Protein AF-A0A7L5BQZ9-F1 (afdb_monomer_lite)

InterPro domains:
  IPR046723 Protein of unknown function DUF6615 [PF20320] (71-242)

Sequence (251 aa):
MDWEFVNEKATDGRRYLRLHIQAKRAITNNSKRNPYWYYRELDHALLPPVASGKGGAAGTSTSTAPTKLYGQQHTTLINEAAKTPGCVPIYMLYNPGAAEEARNGKLPAVEGVNWIFADKIPKKVTIGRWPVAEKKLTKLRPHFHPLQELLCFGHGKVFRFPTNGATGFTLLYEQSGCPTPAELSDRLNRLRAPVDDSAEALNTIAAAEDIPVLTLEAIRSARGGRKGLADIPRPRIIFNSSGLEFEHLRS

Foldseek 3Di:
DKEKEAEPPDPVLQGIAMELEDEFEWDWDVDPPDIFIFTPPPPFFDQPPDPPDPDDDDDDDPPPPGQGFHLVVLVVQVVVQVVDANYFYKYKYAYDPVRQDDPDPVFDGCDRIWMAGSPLQDSPIGGRDDDPCSGTCVNCRNRTDHVCCVPLLPQWDKDWDDDDVDTDIDIDRNDDADDHSVSSQVSVQVSVDDPDPPDPPDPRNGRHSDDDPLLVVQVVCVVVVDDDRPPDVDDYHYGYRNPPPPPPPDD

Structure (mmCIF, N/CA/C/O backbone):
data_AF-A0A7L5BQZ9-F1
#
_entry.id   AF-A0A7L5BQZ9-F1
#
loop_
_atom_site.group_PDB
_atom_site.id
_atom_site.type_symbol
_atom_site.label_atom_id
_atom_site.label_alt_id
_atom_site.label_comp_id
_atom_site.label_asy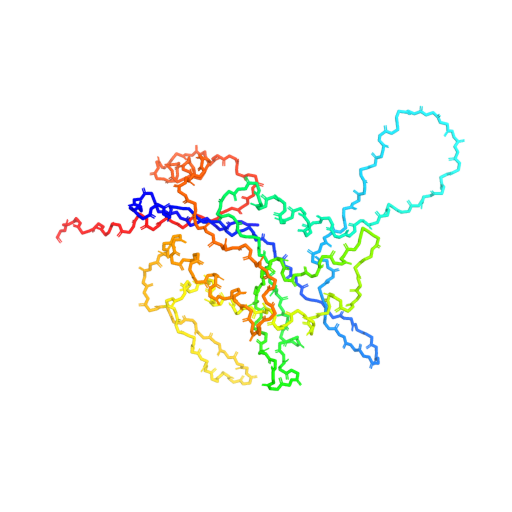m_id
_atom_site.label_entity_id
_atom_site.label_seq_id
_atom_site.pdbx_PDB_ins_code
_atom_site.Cartn_x
_atom_site.Cartn_y
_atom_site.Cartn_z
_atom_site.occupancy
_atom_site.B_iso_or_equiv
_atom_site.auth_seq_id
_atom_site.auth_comp_id
_atom_site.auth_asym_id
_atom_site.auth_atom_id
_atom_site.pdbx_PDB_model_num
ATOM 1 N N . MET A 1 1 ? -6.592 6.520 -3.930 1.00 81.62 1 MET A N 1
ATOM 2 C CA . MET A 1 1 ? -7.640 5.766 -3.215 1.00 81.62 1 MET A CA 1
ATOM 3 C C . MET A 1 1 ? -7.057 5.320 -1.895 1.00 81.62 1 MET A C 1
ATOM 5 O O . MET A 1 1 ? -5.844 5.162 -1.847 1.00 81.62 1 MET A O 1
ATOM 9 N N . ASP A 1 2 ? -7.874 5.136 -0.868 1.00 87.56 2 ASP A N 1
ATOM 10 C CA . ASP A 1 2 ? -7.417 4.623 0.423 1.00 87.56 2 ASP A CA 1
ATOM 11 C C . ASP A 1 2 ? -8.266 3.436 0.864 1.00 87.56 2 ASP A C 1
ATOM 13 O O . ASP A 1 2 ? -9.471 3.421 0.621 1.00 87.56 2 ASP A O 1
ATOM 17 N N . TRP A 1 3 ? -7.646 2.445 1.495 1.00 91.50 3 TRP A N 1
ATOM 18 C CA . TRP A 1 3 ? -8.358 1.347 2.151 1.00 91.50 3 TRP A CA 1
ATOM 19 C C . TRP A 1 3 ? -8.147 1.469 3.653 1.00 91.50 3 TRP A C 1
ATOM 21 O O . TRP A 1 3 ? -7.007 1.523 4.105 1.00 91.50 3 TRP A O 1
ATOM 31 N N . GLU A 1 4 ? -9.227 1.550 4.413 1.00 92.12 4 GLU A N 1
ATOM 32 C CA . GLU A 1 4 ? -9.215 1.721 5.863 1.00 92.12 4 GLU A CA 1
ATOM 33 C C . GLU A 1 4 ? -9.772 0.454 6.509 1.00 92.12 4 GLU A C 1
ATOM 35 O O . GLU A 1 4 ? -10.860 0.004 6.166 1.00 92.12 4 GLU A O 1
ATOM 40 N N . PHE A 1 5 ? -9.020 -0.123 7.434 1.00 92.94 5 PHE A N 1
ATOM 41 C CA . PHE A 1 5 ? -9.378 -1.308 8.200 1.00 92.94 5 PHE A CA 1
ATOM 42 C C . PHE A 1 5 ? -9.671 -0.864 9.618 1.00 92.94 5 PHE A C 1
ATOM 44 O O . PHE A 1 5 ? -8.850 -0.188 10.243 1.00 92.94 5 PHE A O 1
ATOM 51 N N . VAL A 1 6 ? -10.854 -1.216 10.108 1.00 92.94 6 VAL A N 1
ATOM 52 C CA . VAL A 1 6 ? -11.388 -0.705 11.366 1.00 92.94 6 VAL A CA 1
ATOM 53 C C . VAL A 1 6 ? -11.939 -1.850 12.198 1.00 92.94 6 VAL A C 1
ATOM 55 O O . VAL A 1 6 ? -12.712 -2.672 11.708 1.00 92.94 6 VAL A O 1
ATOM 58 N N . ASN A 1 7 ? -11.586 -1.859 13.480 1.00 92.62 7 ASN A N 1
ATOM 59 C CA . ASN A 1 7 ? -12.233 -2.689 14.483 1.00 92.62 7 ASN A CA 1
ATOM 60 C C . ASN A 1 7 ? -12.584 -1.846 15.716 1.00 92.62 7 ASN A C 1
ATOM 62 O O . ASN A 1 7 ? -11.783 -1.691 16.637 1.00 92.62 7 ASN A O 1
ATOM 66 N N . GLU A 1 8 ? -13.810 -1.319 15.748 1.00 89.75 8 GLU A N 1
ATOM 67 C CA . GLU A 1 8 ? -14.307 -0.504 16.864 1.00 89.75 8 GLU A CA 1
ATOM 68 C C . GLU A 1 8 ? -14.346 -1.276 18.189 1.00 89.75 8 GLU A C 1
ATOM 70 O O . GLU A 1 8 ? -14.314 -0.660 19.246 1.00 89.75 8 GLU A O 1
ATOM 75 N N . LYS A 1 9 ? -14.387 -2.611 18.167 1.00 88.75 9 LYS A N 1
ATOM 76 C CA . LYS A 1 9 ? -14.469 -3.457 19.368 1.00 88.75 9 LYS A CA 1
ATOM 77 C C . LYS A 1 9 ? -13.140 -4.147 19.715 1.00 88.75 9 LYS A C 1
ATOM 79 O O . LYS A 1 9 ? -13.124 -4.991 20.603 1.00 88.75 9 LYS A O 1
ATOM 84 N N . ALA A 1 10 ? -12.033 -3.816 19.040 1.00 89.19 10 ALA A N 1
ATOM 85 C CA . ALA A 1 10 ? -10.736 -4.432 19.328 1.00 89.19 10 ALA A CA 1
ATOM 86 C C . ALA A 1 10 ? -10.273 -4.135 20.766 1.00 89.19 10 ALA A C 1
ATOM 88 O O . ALA A 1 10 ? -10.189 -2.977 21.177 1.00 89.19 10 ALA A O 1
ATOM 89 N N . THR A 1 11 ? -9.968 -5.199 21.512 1.00 86.94 11 THR A N 1
ATOM 90 C CA . THR A 1 11 ? -9.491 -5.158 22.906 1.00 86.94 11 THR A CA 1
ATOM 91 C C . THR A 1 11 ? -7.970 -5.123 23.016 1.00 86.94 11 THR A C 1
ATOM 93 O O . THR A 1 11 ? -7.442 -4.842 24.083 1.00 86.94 11 THR A O 1
ATOM 96 N N . ASP A 1 12 ? -7.260 -5.413 21.927 1.00 88.25 12 ASP A N 1
ATOM 97 C CA . ASP A 1 12 ? -5.796 -5.431 21.850 1.00 88.25 12 ASP A CA 1
ATOM 98 C C . ASP A 1 12 ? -5.192 -4.059 21.501 1.00 88.25 12 ASP A C 1
ATOM 100 O O . ASP A 1 12 ? -3.999 -3.960 21.226 1.00 88.25 12 ASP A O 1
ATOM 104 N N . GLY A 1 13 ? -6.020 -3.009 21.454 1.00 89.94 13 GLY A N 1
ATOM 105 C CA . GLY A 1 13 ? -5.614 -1.658 21.072 1.00 89.94 13 GLY A CA 1
ATOM 106 C C . GLY A 1 13 ? -5.343 -1.479 19.575 1.00 89.94 13 GLY A C 1
ATOM 107 O O . GLY A 1 13 ? -5.099 -0.371 19.134 1.00 89.94 13 GLY A O 1
ATOM 108 N N . ARG A 1 14 ? -5.428 -2.502 18.722 1.00 94.38 14 ARG A N 1
ATOM 109 C CA . ARG A 1 14 ? -5.097 -2.372 17.289 1.00 94.38 14 ARG A CA 1
ATOM 110 C C . ARG A 1 14 ? -6.363 -2.145 16.466 1.00 94.38 14 ARG A C 1
ATOM 112 O O . ARG A 1 14 ? -6.846 -3.030 15.758 1.00 94.38 14 ARG A O 1
ATOM 119 N N . ARG A 1 15 ? -6.931 -0.942 16.585 1.00 94.50 15 ARG A N 1
ATOM 120 C CA . ARG A 1 15 ? -8.285 -0.606 16.097 1.00 94.50 15 ARG A CA 1
ATOM 121 C C . ARG A 1 15 ? -8.324 -0.026 14.689 1.00 94.50 15 ARG A C 1
ATOM 123 O O . ARG A 1 15 ? -9.392 -0.047 14.073 1.00 94.50 15 ARG A O 1
ATOM 130 N N . TYR A 1 16 ? -7.202 0.471 14.169 1.00 95.88 16 TYR A N 1
ATOM 131 C CA . TYR A 1 16 ? -7.164 1.148 12.875 1.00 95.88 16 TYR A CA 1
ATOM 132 C C . TYR A 1 16 ? -5.886 0.877 12.077 1.00 95.88 16 TYR A C 1
ATOM 134 O O . TYR A 1 16 ? -4.778 0.935 12.601 1.00 95.88 16 TYR A O 1
ATOM 142 N N . LEU A 1 17 ? -6.031 0.634 10.776 1.00 95.81 17 LEU A N 1
ATOM 143 C CA . LEU A 1 17 ? -4.918 0.615 9.828 1.00 95.81 17 LEU A CA 1
ATOM 144 C C . LEU A 1 17 ? -5.396 1.156 8.479 1.00 95.81 17 LEU A C 1
ATOM 146 O O . LEU A 1 17 ? -6.487 0.820 8.025 1.00 95.81 17 LEU A O 1
ATOM 150 N N . ARG A 1 18 ? -4.582 1.961 7.799 1.00 94.62 18 ARG A N 1
ATOM 151 C CA . ARG A 1 18 ? -4.903 2.515 6.478 1.00 94.62 18 ARG A CA 1
ATOM 152 C C . ARG A 1 18 ? -3.827 2.188 5.465 1.00 94.62 18 ARG A C 1
ATOM 154 O O . ARG A 1 18 ? -2.646 2.374 5.722 1.00 94.62 18 ARG A O 1
ATOM 161 N N . LEU A 1 19 ? -4.241 1.778 4.275 1.00 93.81 19 LEU A N 1
ATOM 162 C CA . LEU A 1 19 ? -3.386 1.701 3.099 1.00 93.81 19 LEU A CA 1
ATOM 163 C C . LEU A 1 19 ? -3.603 2.964 2.269 1.00 93.81 19 LEU A C 1
ATOM 165 O O . LEU A 1 19 ? -4.696 3.191 1.743 1.00 93.81 19 LEU A O 1
ATOM 169 N N . HIS A 1 20 ? -2.564 3.787 2.146 1.00 92.06 20 HIS A N 1
ATOM 170 C CA . HIS A 1 20 ? -2.569 4.961 1.282 1.00 92.06 20 HIS A CA 1
ATOM 171 C C . HIS A 1 20 ? -2.080 4.562 -0.109 1.00 92.06 20 HIS A C 1
ATOM 173 O O . HIS A 1 20 ? -0.885 4.356 -0.330 1.00 92.06 20 HIS A O 1
ATOM 179 N N . ILE A 1 21 ? -3.022 4.402 -1.040 1.00 88.81 21 ILE A N 1
ATOM 180 C CA . ILE A 1 21 ? -2.772 3.714 -2.308 1.00 88.81 21 ILE A CA 1
ATOM 181 C C . ILE A 1 21 ? -2.617 4.713 -3.449 1.00 88.81 21 ILE A C 1
ATOM 183 O O . ILE A 1 21 ? -3.475 5.584 -3.683 1.00 88.81 21 ILE A O 1
ATOM 187 N N . GLN A 1 22 ? -1.561 4.509 -4.236 1.00 88.06 22 GLN A N 1
ATOM 188 C CA . GLN A 1 22 ? -1.384 5.127 -5.543 1.00 88.06 22 GLN A CA 1
ATOM 189 C C . GLN A 1 22 ? -1.224 4.059 -6.632 1.00 88.06 22 GLN A C 1
ATOM 191 O O . GLN A 1 22 ? -0.330 3.222 -6.575 1.00 88.06 22 GLN A O 1
ATOM 196 N N . ALA A 1 23 ? -2.095 4.092 -7.641 1.00 85.88 23 ALA A N 1
ATOM 197 C CA . ALA A 1 23 ? -2.075 3.132 -8.740 1.00 85.88 23 ALA A CA 1
ATOM 198 C C . ALA A 1 23 ? -1.277 3.665 -9.939 1.00 85.88 23 ALA A C 1
ATOM 200 O O . ALA A 1 23 ? -1.391 4.846 -10.277 1.00 85.88 23 ALA A O 1
ATOM 201 N N . LYS A 1 24 ? -0.487 2.808 -10.596 1.00 86.81 24 LYS A N 1
ATOM 202 C CA . LYS A 1 24 ? 0.321 3.137 -11.782 1.00 86.81 24 LYS A CA 1
ATOM 203 C C . LYS A 1 24 ? 0.333 1.984 -12.780 1.00 86.81 24 LYS A C 1
ATOM 205 O O . LYS A 1 24 ? 0.171 0.829 -12.412 1.00 86.81 24 LYS A O 1
ATOM 210 N N . ARG A 1 25 ? 0.569 2.303 -14.054 1.00 84.19 25 ARG A N 1
ATOM 211 C CA . ARG A 1 25 ? 0.645 1.334 -15.155 1.00 84.19 25 ARG A CA 1
ATOM 212 C C . ARG A 1 25 ? 2.042 1.304 -15.766 1.00 84.19 25 ARG A C 1
ATOM 214 O O . ARG A 1 25 ? 2.616 2.359 -16.050 1.00 84.19 25 ARG A O 1
ATOM 221 N N . ALA A 1 26 ? 2.570 0.103 -15.983 1.00 84.38 26 ALA A N 1
ATOM 222 C CA . ALA A 1 26 ? 3.800 -0.103 -16.729 1.00 84.38 26 ALA A CA 1
ATOM 223 C C . ALA A 1 26 ? 3.589 0.221 -18.213 1.00 84.38 26 ALA A C 1
ATOM 225 O O . ALA A 1 26 ? 2.537 -0.053 -18.796 1.00 84.38 26 ALA A O 1
ATOM 226 N N . ILE A 1 27 ? 4.617 0.794 -18.829 1.00 84.44 27 ILE A N 1
ATOM 227 C CA . ILE A 1 27 ? 4.663 1.109 -20.252 1.00 84.44 27 ILE A CA 1
ATOM 228 C C . ILE A 1 27 ? 5.967 0.604 -20.860 1.00 84.44 27 ILE A C 1
ATOM 230 O O . ILE A 1 27 ? 6.987 0.486 -20.179 1.00 84.44 27 ILE A O 1
ATOM 234 N N . THR A 1 28 ? 5.935 0.306 -22.153 1.00 84.44 28 THR A N 1
ATOM 235 C CA . THR A 1 28 ? 7.108 -0.153 -22.894 1.00 84.44 28 THR A CA 1
ATOM 236 C C . THR A 1 28 ? 7.827 1.026 -23.544 1.00 84.44 28 THR A C 1
ATOM 238 O O . THR A 1 28 ? 7.211 1.948 -24.084 1.00 84.44 28 THR A O 1
ATOM 241 N N . ASN A 1 29 ? 9.155 1.008 -23.488 1.00 83.94 29 ASN A N 1
ATOM 242 C CA . ASN A 1 29 ? 9.986 1.772 -24.399 1.00 83.94 29 ASN A CA 1
ATOM 243 C C . ASN A 1 29 ? 10.212 0.922 -25.654 1.00 83.94 29 ASN A C 1
ATOM 245 O O . ASN A 1 29 ? 10.916 -0.081 -25.595 1.00 83.94 29 ASN A O 1
ATOM 249 N N . ASN A 1 30 ? 9.653 1.343 -26.787 1.00 79.00 30 ASN A N 1
ATOM 250 C CA . ASN A 1 30 ? 9.719 0.601 -28.051 1.00 79.00 30 ASN A CA 1
ATOM 251 C C . ASN A 1 30 ? 11.020 0.854 -28.838 1.00 79.00 30 ASN A C 1
ATOM 253 O O . ASN A 1 30 ? 11.001 0.997 -30.060 1.00 79.00 30 ASN A O 1
ATOM 257 N N . SER A 1 31 ? 12.165 0.953 -28.156 1.00 78.62 31 SER A N 1
ATOM 258 C CA . SER A 1 31 ? 13.459 1.063 -28.834 1.00 78.62 31 SER A CA 1
ATOM 259 C C . SER A 1 31 ? 13.762 -0.210 -29.628 1.00 78.62 31 SER A C 1
ATOM 261 O O . SER A 1 31 ? 13.729 -1.309 -29.077 1.00 78.62 31 SER A O 1
ATOM 263 N N . LYS A 1 32 ? 14.134 -0.051 -30.906 1.00 67.75 32 LYS A N 1
ATOM 264 C CA . LYS A 1 32 ? 14.386 -1.158 -31.848 1.00 67.75 32 LYS A CA 1
ATOM 265 C C . LYS A 1 32 ? 15.467 -2.147 -31.390 1.00 67.75 32 LYS A C 1
ATOM 267 O O . LYS A 1 32 ? 15.426 -3.299 -31.794 1.00 67.75 32 LYS A O 1
ATOM 272 N N . ARG A 1 33 ? 16.450 -1.710 -30.590 1.00 72.25 33 ARG A N 1
ATOM 273 C CA . ARG A 1 33 ? 17.587 -2.555 -30.165 1.00 72.25 33 ARG A CA 1
ATOM 274 C C . ARG A 1 33 ? 17.436 -3.168 -28.775 1.00 72.25 33 ARG A C 1
ATOM 276 O O . ARG A 1 33 ? 18.086 -4.167 -28.500 1.00 72.25 33 ARG A O 1
ATOM 283 N N . ASN A 1 34 ? 16.664 -2.551 -27.881 1.00 74.31 34 ASN A N 1
ATOM 284 C CA . ASN A 1 34 ? 16.548 -3.021 -26.499 1.00 74.31 34 ASN A CA 1
ATOM 285 C C . ASN A 1 34 ? 15.272 -2.465 -25.850 1.00 74.31 34 ASN A C 1
ATOM 287 O O . ASN A 1 34 ? 15.343 -1.461 -25.127 1.00 74.31 34 ASN A O 1
ATOM 291 N N . PRO A 1 35 ? 14.099 -3.047 -26.154 1.00 81.50 35 PRO A N 1
ATOM 292 C CA . PRO A 1 35 ? 12.859 -2.621 -25.534 1.00 81.50 35 PRO A CA 1
ATOM 293 C C . PRO A 1 35 ? 12.881 -2.936 -24.037 1.00 81.50 35 PRO A C 1
ATOM 295 O O . PRO A 1 35 ? 13.453 -3.933 -23.594 1.00 81.50 35 PRO A O 1
ATOM 298 N N . TYR A 1 36 ? 12.268 -2.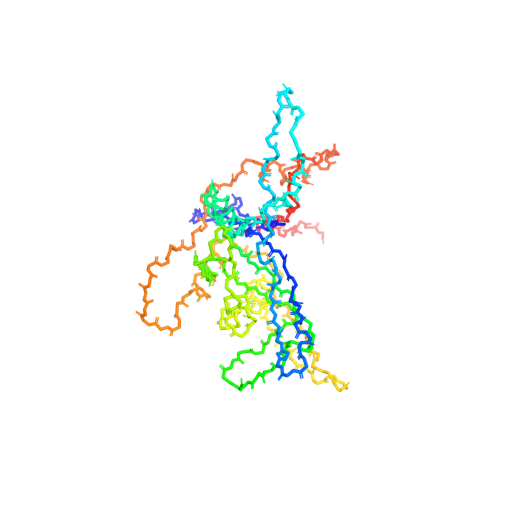073 -23.232 1.00 82.75 36 TYR A N 1
ATOM 299 C CA . TYR A 1 36 ? 12.176 -2.295 -21.791 1.00 82.75 36 TYR A CA 1
ATOM 300 C C . TYR A 1 36 ? 10.881 -1.744 -21.209 1.00 82.75 36 TYR A C 1
ATOM 302 O O . TYR A 1 36 ? 10.402 -0.681 -21.604 1.00 82.75 36 TYR A O 1
ATOM 310 N N . TRP A 1 37 ? 10.358 -2.446 -20.207 1.00 85.25 37 TRP A N 1
ATOM 311 C CA . TRP A 1 37 ? 9.208 -2.010 -19.426 1.00 85.25 37 TRP A CA 1
ATOM 312 C C . TRP A 1 37 ? 9.634 -1.096 -18.281 1.00 85.25 37 TRP A C 1
ATOM 314 O O . TRP A 1 37 ? 10.615 -1.354 -17.572 1.00 85.25 37 TRP A O 1
ATOM 324 N N . TYR A 1 38 ? 8.895 -0.011 -18.097 1.00 84.25 38 TYR A N 1
ATOM 325 C CA . TYR A 1 38 ? 9.137 0.967 -17.049 1.00 84.25 38 TYR A CA 1
ATOM 326 C C . TYR A 1 38 ? 7.841 1.639 -16.612 1.00 84.25 38 TYR A C 1
ATOM 328 O O . TYR A 1 38 ? 6.856 1.671 -17.347 1.00 84.25 38 TYR A O 1
ATOM 336 N N . TYR A 1 39 ? 7.851 2.234 -15.428 1.00 82.94 39 TYR A N 1
ATOM 337 C CA . TYR A 1 39 ? 6.760 3.095 -14.989 1.00 82.94 39 TYR A CA 1
ATOM 338 C C . TYR A 1 39 ? 7.097 4.536 -15.361 1.00 82.94 39 TYR A C 1
ATOM 340 O O . TYR A 1 39 ? 8.132 5.062 -14.947 1.00 82.94 39 TYR A O 1
ATOM 348 N N . ARG A 1 40 ? 6.261 5.165 -16.201 1.00 69.12 40 ARG A N 1
ATOM 349 C CA . ARG A 1 40 ? 6.540 6.515 -16.729 1.00 69.12 40 ARG A CA 1
ATOM 350 C C . ARG A 1 40 ? 6.706 7.534 -15.613 1.00 69.12 40 ARG A C 1
ATOM 352 O O . ARG A 1 40 ? 7.648 8.319 -15.632 1.00 69.12 40 ARG A O 1
ATOM 359 N N . GLU A 1 41 ? 5.765 7.472 -14.687 1.00 66.56 41 GLU A N 1
ATOM 360 C CA . GLU A 1 41 ? 5.487 8.472 -13.671 1.00 66.56 41 GLU A CA 1
ATOM 361 C C . GLU A 1 41 ? 5.004 7.727 -12.431 1.00 66.56 41 GLU A C 1
ATOM 363 O O . GLU A 1 41 ? 3.838 7.824 -12.073 1.00 66.56 41 GLU A O 1
ATOM 368 N N . LEU A 1 42 ? 5.865 6.955 -11.759 1.00 66.38 42 LEU A N 1
ATOM 369 C CA . LEU A 1 42 ? 5.582 6.598 -10.356 1.00 66.38 42 LEU A CA 1
ATOM 370 C C . LEU A 1 42 ? 5.361 7.879 -9.517 1.00 66.38 42 LEU A C 1
ATOM 372 O O . LEU A 1 42 ? 4.595 7.871 -8.565 1.00 66.38 42 LEU A O 1
ATOM 376 N N . ASP A 1 43 ? 5.915 8.994 -9.994 1.00 60.28 43 ASP A N 1
ATOM 377 C CA . ASP A 1 43 ? 5.753 10.364 -9.536 1.00 60.28 43 ASP A CA 1
ATOM 378 C C . ASP A 1 43 ? 5.324 11.206 -10.752 1.00 60.28 43 ASP A C 1
ATOM 380 O O . ASP A 1 43 ? 6.025 11.201 -11.771 1.00 60.28 43 ASP A O 1
ATOM 384 N N . HIS A 1 44 ? 4.138 11.825 -10.727 1.00 55.06 44 HIS A N 1
ATOM 385 C CA . HIS A 1 44 ? 3.786 12.811 -11.751 1.00 55.06 44 HIS A CA 1
ATOM 386 C C . HIS A 1 44 ? 4.569 14.080 -11.463 1.00 55.06 44 HIS A C 1
ATOM 388 O O . HIS A 1 44 ? 4.531 14.587 -10.345 1.00 55.06 44 HIS A O 1
ATOM 394 N N . ALA A 1 45 ? 5.219 14.620 -12.488 1.00 51.03 45 ALA A N 1
ATOM 395 C CA . ALA A 1 45 ? 5.875 15.901 -12.349 1.00 51.03 45 ALA A CA 1
ATOM 396 C C . ALA A 1 45 ? 4.862 16.961 -11.909 1.00 51.03 45 ALA A C 1
ATOM 398 O O . ALA A 1 45 ? 3.909 17.242 -12.640 1.00 51.03 45 ALA A O 1
ATOM 399 N N . LEU A 1 46 ? 5.080 17.554 -10.737 1.00 54.41 46 LEU A N 1
ATOM 400 C CA . LEU A 1 46 ? 4.382 18.779 -10.393 1.00 54.41 46 LEU A CA 1
ATOM 401 C C . LEU A 1 46 ? 4.975 19.888 -11.257 1.00 54.41 46 LEU A C 1
ATOM 403 O O . LEU A 1 46 ? 6.198 20.024 -11.384 1.00 54.41 46 LEU A O 1
ATOM 407 N N . LEU A 1 47 ? 4.093 20.647 -11.900 1.00 56.75 47 LEU A N 1
ATOM 408 C CA . LEU A 1 47 ? 4.492 21.933 -12.441 1.00 56.75 47 LEU A CA 1
ATOM 409 C C . LEU A 1 47 ? 4.719 22.846 -11.230 1.00 56.75 47 LEU A C 1
ATOM 411 O O . LEU A 1 47 ? 3.850 22.883 -10.353 1.00 56.75 47 LEU A O 1
ATOM 415 N N . PRO A 1 48 ? 5.860 23.549 -11.132 1.00 57.09 48 PRO A N 1
ATOM 416 C CA . PRO A 1 48 ? 6.022 24.560 -10.101 1.00 57.09 48 PRO A CA 1
ATOM 417 C C . PRO A 1 48 ? 4.853 25.552 -10.199 1.00 57.09 48 PRO A C 1
ATOM 419 O O . PRO A 1 48 ? 4.406 25.838 -11.317 1.00 57.09 48 PRO A O 1
ATOM 422 N N . PRO A 1 49 ? 4.330 26.054 -9.066 1.00 52.78 49 PRO A N 1
ATOM 423 C CA . PRO A 1 49 ? 3.280 27.061 -9.092 1.00 52.78 49 PRO A CA 1
ATOM 424 C C . PRO A 1 49 ? 3.725 28.210 -9.997 1.00 52.78 49 PRO A C 1
ATOM 426 O O . PRO A 1 49 ? 4.822 28.748 -9.837 1.00 52.78 49 PRO A O 1
ATOM 429 N N . VAL A 1 50 ? 2.893 28.546 -10.987 1.00 53.19 50 VAL A N 1
ATOM 430 C CA . VAL A 1 50 ? 3.139 29.697 -11.856 1.00 53.19 50 VAL A CA 1
ATOM 431 C C . VAL A 1 50 ? 3.150 30.907 -10.935 1.00 53.19 50 VAL A C 1
ATOM 433 O O . VAL A 1 50 ? 2.139 31.187 -10.290 1.00 53.19 50 VAL A O 1
ATOM 436 N N . ALA A 1 51 ? 4.295 31.580 -10.811 1.00 51.75 51 ALA A N 1
ATOM 437 C CA . ALA A 1 51 ? 4.377 32.805 -10.033 1.00 51.75 51 ALA A CA 1
ATOM 438 C C . ALA A 1 51 ? 3.292 33.753 -10.557 1.00 51.75 51 ALA A C 1
ATOM 440 O O . ALA A 1 51 ? 3.324 34.148 -11.724 1.00 51.75 51 ALA A O 1
ATOM 441 N N . SER A 1 52 ? 2.299 34.071 -9.725 1.00 42.91 52 SER A N 1
ATOM 442 C CA . SER A 1 52 ? 1.275 35.054 -10.055 1.00 42.91 52 SER A CA 1
ATOM 443 C C . SER A 1 52 ? 1.948 36.423 -10.072 1.00 42.91 52 SER A C 1
ATOM 445 O O . SER A 1 52 ? 1.986 37.131 -9.064 1.00 42.91 52 SER A O 1
ATOM 447 N N . GLY A 1 53 ? 2.565 36.761 -11.201 1.00 44.44 53 GLY A N 1
ATOM 448 C CA . GLY A 1 53 ? 3.152 38.068 -11.422 1.00 44.44 53 GLY A CA 1
ATOM 449 C C . GLY A 1 53 ? 2.044 39.111 -11.388 1.00 44.44 53 GLY A C 1
ATOM 450 O O . GLY A 1 53 ? 1.259 39.216 -12.328 1.00 44.44 53 GLY A O 1
ATOM 451 N N . LYS A 1 54 ? 1.986 39.899 -10.308 1.00 43.66 54 LYS A N 1
ATOM 452 C CA . LYS A 1 54 ? 1.449 41.260 -10.401 1.00 43.66 54 LYS A CA 1
ATOM 453 C C . LYS A 1 54 ? 2.277 41.980 -11.468 1.00 43.66 54 LYS A C 1
ATOM 455 O O . LYS A 1 54 ? 3.501 41.890 -11.459 1.00 43.66 54 LYS A O 1
ATOM 460 N N . GLY A 1 55 ? 1.575 42.559 -12.436 1.00 42.56 55 GLY A N 1
ATOM 461 C CA . GLY A 1 55 ? 2.113 42.889 -13.749 1.00 42.56 55 GLY A CA 1
ATOM 462 C C . GLY A 1 55 ? 3.239 43.920 -13.793 1.00 42.56 55 GLY A C 1
ATOM 463 O O . GLY A 1 55 ? 3.490 44.654 -12.843 1.00 42.56 55 GLY A O 1
ATOM 464 N N . GLY A 1 56 ? 3.835 43.994 -14.985 1.00 42.34 56 GLY A N 1
ATOM 465 C CA . GLY A 1 56 ? 4.590 45.151 -15.457 1.00 42.34 56 GLY A CA 1
ATOM 466 C C . GLY A 1 56 ? 6.041 44.859 -15.822 1.00 42.34 56 GLY A C 1
ATOM 467 O O . GLY A 1 56 ? 6.929 45.151 -15.036 1.00 42.34 56 GLY A O 1
ATOM 468 N N . ALA A 1 57 ? 6.271 44.329 -17.026 1.00 39.53 57 ALA A N 1
ATOM 469 C CA . ALA A 1 57 ? 7.264 44.837 -17.984 1.00 39.53 57 ALA A CA 1
ATOM 470 C C . ALA A 1 57 ? 7.303 43.921 -19.217 1.00 39.53 57 ALA A C 1
ATOM 472 O O . ALA A 1 57 ? 7.436 42.703 -19.103 1.00 39.53 57 ALA A O 1
ATOM 473 N N . ALA A 1 58 ? 7.180 44.522 -20.401 1.00 48.78 58 ALA A N 1
ATOM 474 C CA . ALA A 1 58 ? 7.331 43.852 -21.683 1.00 48.78 58 ALA A CA 1
ATOM 475 C C . ALA A 1 58 ? 8.797 43.428 -21.871 1.00 48.78 58 ALA A C 1
ATOM 477 O O . ALA A 1 58 ? 9.649 44.232 -22.235 1.00 48.78 58 ALA A O 1
ATOM 478 N N . GLY A 1 59 ? 9.081 42.159 -21.590 1.00 38.78 59 GLY A N 1
ATOM 479 C CA . GLY A 1 59 ? 10.344 41.498 -21.886 1.00 38.78 59 GLY A CA 1
ATOM 480 C C . GLY A 1 59 ? 10.059 40.200 -22.630 1.00 38.78 59 GLY A C 1
ATOM 481 O O . GLY A 1 59 ? 9.191 39.430 -22.228 1.00 38.78 59 GLY A O 1
ATOM 482 N N . THR A 1 60 ? 10.760 39.999 -23.741 1.00 38.50 60 THR A N 1
ATOM 483 C CA . THR A 1 60 ? 10.727 38.840 -24.643 1.00 38.50 60 THR A CA 1
ATOM 484 C C . THR A 1 60 ? 10.447 37.524 -23.912 1.00 38.50 60 THR A C 1
ATOM 486 O O . THR A 1 60 ? 11.270 37.044 -23.134 1.00 38.50 60 THR A O 1
ATOM 489 N N . SER A 1 61 ? 9.284 36.922 -24.174 1.00 37.22 61 SER A N 1
ATOM 490 C CA . SER A 1 61 ? 8.894 35.642 -23.590 1.00 37.22 61 SER A CA 1
ATOM 491 C C . SER A 1 61 ? 9.682 34.501 -24.238 1.00 37.22 61 SER A C 1
ATOM 493 O O . SER A 1 61 ? 9.200 33.833 -25.155 1.00 37.22 61 SER A O 1
ATOM 495 N N . THR A 1 62 ? 10.889 34.217 -23.751 1.00 42.91 62 THR A N 1
ATOM 496 C CA . THR A 1 62 ? 11.405 32.848 -23.834 1.00 42.91 62 THR A CA 1
ATOM 497 C C . THR A 1 62 ? 10.509 31.995 -22.948 1.00 42.91 62 THR A C 1
ATOM 499 O O . THR A 1 62 ? 10.668 31.957 -21.730 1.00 42.91 62 THR A O 1
ATOM 502 N N . SER A 1 63 ? 9.500 31.378 -23.567 1.00 41.66 63 SER A N 1
ATOM 503 C CA . SER A 1 63 ? 8.641 30.367 -22.956 1.00 41.66 63 SER A CA 1
ATOM 504 C C . SER A 1 63 ? 9.499 29.147 -22.621 1.00 41.66 63 SER A C 1
ATOM 506 O O . SER A 1 63 ? 9.575 28.174 -23.369 1.00 41.66 63 SER A O 1
ATOM 508 N N . THR A 1 64 ? 10.222 29.214 -21.507 1.00 49.38 64 THR A N 1
ATOM 509 C CA . THR A 1 64 ? 10.834 28.032 -20.919 1.00 49.38 64 THR A CA 1
ATOM 510 C C . THR A 1 64 ? 9.678 27.213 -20.368 1.00 49.38 64 THR A C 1
ATOM 512 O O . THR A 1 64 ? 9.026 27.624 -19.406 1.00 49.38 64 THR A O 1
ATOM 515 N N . ALA A 1 65 ? 9.362 26.092 -21.023 1.00 54.19 65 ALA A N 1
ATOM 516 C CA . ALA A 1 65 ? 8.339 25.174 -20.541 1.00 54.19 65 ALA A CA 1
ATOM 517 C C . ALA A 1 65 ? 8.591 24.876 -19.049 1.00 54.19 65 ALA A C 1
ATOM 519 O O . ALA A 1 65 ? 9.746 24.645 -18.676 1.00 54.19 65 ALA A O 1
ATOM 520 N N . PRO A 1 66 ? 7.554 24.903 -18.192 1.00 59.81 66 PRO A N 1
ATOM 521 C CA . PRO A 1 66 ? 7.731 24.763 -16.754 1.00 59.81 66 PRO A CA 1
ATOM 522 C C . PRO A 1 66 ? 8.514 23.487 -16.430 1.00 59.81 66 PRO A C 1
ATOM 524 O O . PRO A 1 66 ? 8.159 22.388 -16.871 1.00 59.81 66 PRO A O 1
ATOM 527 N N . THR A 1 67 ? 9.610 23.647 -15.684 1.00 62.75 67 THR A N 1
ATOM 528 C CA . THR A 1 67 ? 10.505 22.548 -15.316 1.00 62.75 67 THR A CA 1
ATOM 529 C C . THR A 1 67 ? 9.728 21.510 -14.521 1.00 62.75 67 THR A C 1
ATOM 531 O O . THR A 1 67 ? 9.250 21.780 -13.424 1.00 62.75 67 THR A O 1
ATOM 534 N N . LYS A 1 68 ? 9.602 20.307 -15.080 1.00 62.22 68 LYS A N 1
ATOM 535 C CA . LYS A 1 68 ? 8.957 19.164 -14.431 1.00 62.22 68 LYS A CA 1
ATOM 536 C C . LYS A 1 68 ? 9.744 18.750 -13.184 1.00 62.22 68 LYS A C 1
ATOM 538 O O . LYS A 1 68 ? 10.900 18.354 -13.318 1.00 62.22 68 LYS A O 1
ATOM 543 N N . LEU A 1 69 ? 9.113 18.818 -12.009 1.00 64.44 69 LEU A N 1
ATOM 544 C CA . LEU A 1 69 ? 9.717 18.434 -10.730 1.00 64.44 69 LEU A CA 1
ATOM 545 C C . LEU A 1 69 ? 9.384 16.971 -10.393 1.00 64.44 69 LEU A C 1
ATOM 547 O O . LEU A 1 69 ? 8.226 16.647 -10.146 1.00 64.44 69 LEU A O 1
ATOM 551 N N . TYR A 1 70 ? 10.381 16.086 -10.394 1.00 68.00 70 TYR A N 1
ATOM 552 C CA . TYR A 1 70 ? 10.249 14.662 -10.048 1.00 68.00 70 TYR A CA 1
ATOM 553 C C . TYR A 1 70 ? 10.535 14.414 -8.552 1.00 68.00 70 TYR A C 1
ATOM 555 O O . TYR A 1 70 ? 11.091 15.261 -7.867 1.00 68.00 70 TYR A O 1
ATOM 563 N N . GLY A 1 71 ? 10.167 13.258 -8.002 1.00 64.69 71 GLY A N 1
ATOM 564 C CA . GLY A 1 71 ? 10.463 12.892 -6.602 1.00 64.69 71 GLY A CA 1
ATOM 565 C C . GLY A 1 71 ? 9.556 13.547 -5.551 1.00 64.69 71 GLY A C 1
ATOM 566 O O . GLY A 1 71 ? 9.582 13.145 -4.385 1.00 64.69 71 GLY A O 1
ATOM 567 N N . GLN A 1 72 ? 8.732 14.522 -5.945 1.00 70.19 72 GLN A N 1
ATOM 568 C CA . GLN A 1 72 ? 7.811 15.192 -5.039 1.00 70.19 72 GLN A CA 1
ATOM 569 C C . GLN A 1 72 ? 6.608 14.328 -4.688 1.00 70.19 72 GLN A C 1
ATOM 571 O O . GLN A 1 72 ? 6.329 14.226 -3.507 1.00 70.19 72 GLN A O 1
ATOM 576 N N . GLN A 1 73 ? 5.933 13.644 -5.618 1.00 70.94 73 GLN A N 1
ATOM 577 C CA . GLN A 1 73 ? 4.766 12.831 -5.253 1.00 70.94 73 GLN A CA 1
ATOM 578 C C . GLN A 1 73 ? 5.111 11.595 -4.441 1.00 70.94 73 GLN A C 1
ATOM 580 O O . GLN A 1 73 ? 4.331 11.230 -3.570 1.00 70.94 73 GLN A O 1
ATOM 585 N N . HIS A 1 74 ? 6.249 10.947 -4.696 1.00 77.12 74 HIS A N 1
ATOM 586 C CA . HIS A 1 74 ? 6.684 9.845 -3.839 1.00 77.12 74 HIS A CA 1
ATOM 587 C C . HIS A 1 74 ? 6.910 10.341 -2.405 1.00 77.12 74 HIS A C 1
ATOM 589 O O . HIS A 1 74 ? 6.397 9.750 -1.454 1.00 77.12 74 HIS A O 1
ATOM 595 N N . THR A 1 75 ? 7.606 11.473 -2.268 1.00 76.44 75 THR A N 1
ATOM 596 C CA . THR A 1 75 ? 7.833 12.127 -0.976 1.00 76.44 75 THR A CA 1
ATOM 597 C C . THR A 1 75 ? 6.517 12.583 -0.349 1.00 76.44 75 THR A C 1
ATOM 599 O O . THR A 1 75 ? 6.297 12.358 0.833 1.00 76.44 75 THR A O 1
ATOM 602 N N . THR A 1 76 ? 5.598 13.147 -1.133 1.00 78.69 76 THR A N 1
ATOM 603 C CA . THR A 1 76 ? 4.254 13.532 -0.696 1.00 78.69 76 THR A CA 1
ATOM 604 C C . THR A 1 76 ? 3.478 12.316 -0.221 1.00 78.69 76 THR A C 1
ATOM 606 O O . THR A 1 76 ? 2.925 12.373 0.860 1.00 78.69 76 THR A O 1
ATOM 609 N N . LEU A 1 77 ? 3.464 11.198 -0.950 1.00 82.88 77 LEU A N 1
ATOM 610 C CA . LEU A 1 77 ? 2.751 9.984 -0.546 1.00 82.88 77 LEU A CA 1
ATOM 611 C C . LEU A 1 77 ? 3.240 9.485 0.819 1.00 82.88 77 LEU A C 1
ATOM 613 O O . LEU A 1 77 ? 2.427 9.175 1.687 1.00 82.88 77 LEU A O 1
ATOM 617 N N . ILE A 1 78 ? 4.561 9.434 1.011 1.00 85.12 78 ILE A N 1
ATOM 618 C CA . ILE A 1 78 ? 5.172 9.020 2.278 1.00 85.12 78 ILE A CA 1
ATOM 619 C C . ILE A 1 78 ? 4.865 10.032 3.387 1.00 85.12 78 ILE A C 1
ATOM 621 O O . ILE A 1 78 ? 4.455 9.631 4.472 1.00 85.12 78 ILE A O 1
ATOM 625 N N . ASN A 1 79 ? 5.016 11.328 3.117 1.00 85.25 79 ASN A N 1
ATOM 626 C CA . ASN A 1 79 ? 4.793 12.384 4.103 1.00 85.25 79 ASN A CA 1
ATOM 627 C C . ASN A 1 79 ? 3.315 12.505 4.494 1.00 85.25 79 ASN A C 1
ATOM 629 O O . ASN A 1 79 ? 3.015 12.665 5.670 1.00 85.25 79 ASN A O 1
ATOM 633 N N . GLU A 1 80 ? 2.387 12.411 3.540 1.00 85.19 80 GLU A N 1
ATOM 634 C CA . GLU A 1 80 ? 0.944 12.406 3.804 1.00 85.19 80 GLU A CA 1
ATOM 635 C C . GLU A 1 80 ? 0.539 11.171 4.607 1.00 85.19 80 GLU A C 1
ATOM 637 O O . GLU A 1 80 ? -0.230 11.294 5.558 1.00 85.19 80 GLU A O 1
ATOM 642 N N . ALA A 1 81 ? 1.087 9.994 4.282 1.00 88.06 81 ALA A N 1
ATOM 643 C CA . ALA A 1 81 ? 0.861 8.802 5.090 1.00 88.06 81 ALA A CA 1
ATOM 644 C C . ALA A 1 81 ? 1.397 8.993 6.518 1.00 88.06 81 ALA A C 1
ATOM 646 O O . ALA A 1 81 ? 0.682 8.715 7.474 1.00 88.06 81 ALA A O 1
ATOM 647 N N . ALA A 1 82 ? 2.593 9.568 6.679 1.00 88.25 82 ALA A N 1
ATOM 648 C CA . ALA A 1 82 ? 3.203 9.811 7.986 1.00 88.25 82 ALA A CA 1
ATOM 649 C C . ALA A 1 82 ? 2.397 10.758 8.897 1.00 88.25 82 ALA A C 1
ATOM 651 O O . ALA A 1 82 ? 2.556 10.701 10.114 1.00 88.25 82 ALA A O 1
ATOM 652 N N . LYS A 1 83 ? 1.505 11.598 8.349 1.00 89.00 83 LYS A N 1
ATOM 653 C CA . LYS A 1 83 ? 0.599 12.447 9.150 1.00 89.00 83 LYS A CA 1
ATOM 654 C C . LYS A 1 83 ? -0.476 11.655 9.893 1.00 89.00 83 LYS A C 1
ATOM 656 O O . LYS A 1 83 ? -1.101 12.194 10.799 1.00 89.00 83 LYS A O 1
ATOM 661 N N . THR A 1 84 ? -0.750 10.419 9.475 1.00 89.31 84 THR A N 1
ATOM 662 C CA . THR A 1 84 ? -1.808 9.582 10.047 1.00 89.31 84 THR A CA 1
ATOM 663 C C . THR A 1 84 ? -1.186 8.343 10.697 1.00 89.31 84 THR A C 1
ATOM 665 O O . THR A 1 84 ? -0.601 7.524 9.985 1.00 89.31 84 THR A O 1
ATOM 668 N N . PRO A 1 85 ? -1.328 8.150 12.020 1.00 91.25 85 PRO A N 1
ATOM 669 C CA . PRO A 1 85 ? -0.918 6.911 12.676 1.00 91.25 85 PRO A CA 1
ATOM 670 C C . PRO A 1 85 ? -1.557 5.679 12.019 1.00 91.25 85 PRO A C 1
ATOM 672 O O . PRO A 1 85 ? -2.712 5.715 11.591 1.00 91.25 85 PRO A O 1
ATOM 675 N N . GLY A 1 86 ? -0.795 4.591 11.898 1.00 92.38 86 GLY A N 1
ATOM 676 C CA . GLY A 1 86 ? -1.259 3.359 11.250 1.00 92.38 86 GLY A CA 1
ATOM 677 C C . GLY A 1 86 ? -1.500 3.467 9.742 1.00 92.38 86 GLY A C 1
ATOM 678 O O . GLY A 1 86 ? -2.217 2.643 9.178 1.00 92.38 86 GLY A O 1
ATOM 679 N N . CYS A 1 87 ? -0.927 4.464 9.066 1.00 94.00 87 CYS A N 1
ATOM 680 C CA . CYS A 1 87 ? -1.067 4.638 7.624 1.00 94.00 87 CYS A CA 1
ATOM 681 C C . CYS A 1 87 ? 0.173 4.149 6.863 1.00 94.00 87 CYS A C 1
ATOM 683 O O . CYS A 1 87 ? 1.296 4.593 7.099 1.00 94.00 87 CYS A O 1
ATOM 685 N N . VAL A 1 88 ? -0.038 3.240 5.914 1.00 93.69 88 VAL A N 1
ATOM 686 C CA . VAL A 1 88 ? 1.005 2.576 5.133 1.00 93.69 88 VAL A CA 1
ATOM 687 C C . VAL A 1 88 ? 0.931 3.042 3.678 1.00 93.69 88 VAL A C 1
ATOM 689 O O . VAL A 1 88 ? -0.059 2.758 2.997 1.00 93.69 88 VAL A O 1
ATOM 692 N N . PRO A 1 89 ? 1.957 3.737 3.159 1.00 92.50 89 PRO A N 1
ATOM 693 C CA . PRO A 1 89 ? 1.990 4.146 1.762 1.00 92.50 89 PRO A CA 1
ATOM 694 C C . PRO A 1 89 ? 2.378 2.968 0.860 1.00 92.50 89 PRO A C 1
ATOM 696 O O . PRO A 1 89 ? 3.452 2.377 1.014 1.00 92.50 89 PRO A O 1
ATOM 699 N N . ILE A 1 90 ? 1.525 2.647 -0.116 1.00 92.06 90 ILE A N 1
ATOM 700 C CA . ILE A 1 90 ? 1.765 1.568 -1.082 1.00 92.06 90 ILE A CA 1
ATOM 701 C C . ILE A 1 90 ? 1.475 2.007 -2.518 1.00 92.06 90 ILE A C 1
ATOM 703 O O . ILE A 1 90 ? 0.590 2.825 -2.788 1.00 92.06 90 ILE A O 1
ATOM 707 N N . TYR A 1 91 ? 2.198 1.408 -3.461 1.00 90.88 91 TYR A N 1
ATOM 708 C CA . TYR A 1 91 ? 1.895 1.521 -4.883 1.00 90.88 91 TYR A CA 1
ATOM 709 C C . TYR A 1 91 ? 1.222 0.252 -5.383 1.00 90.88 91 TYR A C 1
ATOM 711 O O . TYR A 1 91 ? 1.749 -0.836 -5.183 1.00 90.88 91 TYR A O 1
ATOM 719 N N . MET A 1 92 ? 0.107 0.401 -6.096 1.00 89.31 92 MET A N 1
ATOM 720 C CA . MET A 1 92 ? -0.484 -0.664 -6.907 1.00 89.31 92 MET A CA 1
ATOM 721 C C . MET A 1 92 ? -0.030 -0.499 -8.355 1.00 89.31 92 MET A C 1
ATOM 723 O O . MET A 1 92 ? -0.113 0.585 -8.929 1.00 89.31 92 MET A O 1
ATOM 727 N N . LEU A 1 93 ? 0.472 -1.566 -8.953 1.00 88.12 93 LEU A N 1
ATOM 728 C CA . LEU A 1 93 ? 1.186 -1.548 -10.218 1.00 88.12 93 LEU A CA 1
ATOM 729 C C . LEU A 1 93 ? 0.536 -2.518 -11.202 1.00 88.12 93 LEU A C 1
ATOM 731 O O . LEU A 1 93 ? 0.611 -3.733 -11.034 1.00 88.12 93 LEU A O 1
ATOM 735 N N . TYR A 1 94 ? -0.076 -1.967 -12.246 1.00 86.38 94 TYR A N 1
ATOM 736 C CA . TYR A 1 94 ? -0.652 -2.721 -13.352 1.00 86.38 94 TYR A CA 1
ATOM 737 C C . TYR A 1 94 ? 0.405 -2.998 -14.426 1.00 86.38 94 TYR A C 1
ATOM 739 O O . TYR A 1 94 ? 1.040 -2.073 -14.947 1.00 86.38 94 TYR A O 1
ATOM 747 N N . ASN A 1 95 ? 0.553 -4.267 -14.785 1.00 83.75 95 ASN A N 1
ATOM 748 C CA . ASN A 1 95 ? 1.505 -4.786 -15.753 1.00 83.75 95 ASN A CA 1
ATOM 749 C C . ASN A 1 95 ? 0.732 -5.440 -16.906 1.00 83.75 95 ASN A C 1
ATOM 751 O O . ASN A 1 95 ? -0.130 -6.268 -16.654 1.00 83.75 95 ASN A O 1
ATOM 755 N N . PRO A 1 96 ? 0.982 -5.060 -18.169 1.00 75.50 96 PRO A N 1
ATOM 756 C CA . PRO A 1 96 ? 0.412 -5.772 -19.313 1.00 75.50 96 PRO A CA 1
ATOM 757 C C . PRO A 1 96 ? 1.018 -7.175 -19.452 1.00 75.50 96 PRO A C 1
ATOM 759 O O . PRO A 1 96 ? 2.199 -7.321 -19.163 1.00 75.50 96 PRO A O 1
ATOM 762 N N . GLY A 1 97 ? 0.292 -8.143 -20.028 1.00 69.19 97 GLY A N 1
ATOM 763 C CA . GLY A 1 97 ? 0.754 -9.537 -20.193 1.00 69.19 97 GLY A CA 1
ATOM 764 C C . GLY A 1 97 ? 2.163 -9.702 -20.787 1.00 69.19 97 GLY A C 1
ATOM 765 O O . GLY A 1 97 ? 2.966 -10.482 -20.292 1.00 69.19 97 GLY A O 1
ATOM 766 N N . ALA A 1 98 ? 2.538 -8.879 -21.770 1.00 63.53 98 ALA A N 1
ATOM 767 C CA . ALA A 1 98 ? 3.887 -8.882 -22.358 1.00 63.53 98 ALA A CA 1
ATOM 768 C C . ALA A 1 98 ? 5.012 -8.399 -21.405 1.00 63.53 98 ALA A C 1
ATOM 770 O O . ALA A 1 98 ? 6.195 -8.473 -21.735 1.00 63.53 98 ALA A O 1
ATOM 771 N N . ALA A 1 99 ? 4.665 -7.850 -20.240 1.00 66.69 99 ALA A N 1
ATOM 772 C CA . ALA A 1 99 ? 5.577 -7.469 -19.162 1.00 66.69 99 ALA A CA 1
ATOM 773 C C . ALA A 1 99 ? 5.666 -8.539 -18.056 1.00 66.69 99 ALA A C 1
ATOM 775 O O . ALA A 1 99 ? 6.532 -8.434 -17.182 1.00 66.69 99 ALA A O 1
ATOM 776 N N . GLU A 1 100 ? 4.776 -9.538 -18.080 1.00 64.94 100 GLU A N 1
ATOM 777 C CA . GLU A 1 100 ? 4.585 -10.512 -17.001 1.00 64.94 100 GLU A CA 1
ATOM 778 C C . GLU A 1 100 ? 5.570 -11.687 -17.057 1.00 64.94 100 GLU A C 1
ATOM 780 O O . GLU A 1 100 ? 5.893 -12.287 -16.024 1.00 64.94 100 GLU A O 1
ATOM 785 N N . GLU A 1 101 ? 6.116 -11.969 -18.246 1.00 64.69 101 GLU A N 1
ATOM 786 C CA . GLU A 1 101 ? 6.996 -13.109 -18.496 1.00 64.69 101 GLU A CA 1
ATOM 787 C C . GLU A 1 101 ? 8.172 -13.169 -17.504 1.00 64.69 101 GLU A C 1
ATOM 789 O O . GLU A 1 101 ? 8.848 -12.176 -17.187 1.00 64.69 101 GLU A O 1
ATOM 794 N N . ALA A 1 102 ? 8.413 -14.364 -16.961 1.00 58.41 102 ALA A N 1
ATOM 795 C CA . ALA A 1 102 ? 9.568 -14.642 -16.123 1.00 58.41 102 ALA A CA 1
ATOM 796 C C . ALA A 1 102 ? 10.833 -14.514 -16.970 1.00 58.41 102 ALA A C 1
ATOM 798 O O . ALA A 1 102 ? 11.141 -15.381 -17.779 1.00 58.41 102 ALA A O 1
ATOM 799 N N . ARG A 1 103 ? 11.585 -13.422 -16.778 1.00 56.84 103 ARG A N 1
ATOM 800 C CA . ARG A 1 103 ? 12.830 -13.204 -17.530 1.00 56.84 103 ARG A CA 1
ATOM 801 C C . ARG A 1 103 ? 13.834 -14.332 -17.257 1.00 56.84 103 ARG A C 1
ATOM 803 O O . ARG A 1 103 ? 14.620 -14.695 -18.125 1.00 56.84 103 ARG A O 1
ATOM 810 N N . ASN A 1 104 ? 13.794 -14.869 -16.036 1.00 56.19 104 ASN A N 1
ATOM 811 C CA . ASN A 1 104 ? 14.622 -15.952 -15.527 1.00 56.19 104 ASN A CA 1
ATOM 812 C C . ASN A 1 104 ? 13.856 -16.581 -14.345 1.00 56.19 104 ASN A C 1
ATOM 814 O O . ASN A 1 104 ? 13.275 -15.832 -13.560 1.00 56.19 104 ASN A O 1
ATOM 818 N N . GLY A 1 105 ? 13.916 -17.902 -14.136 1.00 52.25 105 GLY A N 1
ATOM 819 C CA . GLY A 1 105 ? 13.247 -18.596 -13.012 1.00 52.25 105 GLY A CA 1
ATOM 820 C C . GLY A 1 105 ? 13.680 -18.173 -11.592 1.00 52.25 105 GLY A C 1
ATOM 821 O O . GLY A 1 105 ? 13.218 -18.753 -10.619 1.00 52.25 105 GLY A O 1
ATOM 822 N N . LYS A 1 106 ? 14.565 -17.171 -11.468 1.00 57.31 106 LYS A N 1
ATOM 823 C CA . LYS A 1 106 ? 15.016 -16.555 -10.208 1.00 57.31 106 LYS A CA 1
ATOM 824 C C . LYS A 1 106 ? 14.225 -15.301 -9.808 1.00 57.31 106 LYS A C 1
ATOM 826 O O . LYS A 1 106 ? 14.388 -14.829 -8.691 1.00 57.31 106 LYS A O 1
ATOM 831 N N . LEU A 1 107 ? 13.424 -14.721 -10.708 1.00 56.81 107 LEU A N 1
ATOM 832 C CA . LEU A 1 107 ? 12.596 -13.546 -10.414 1.00 56.81 107 LEU A CA 1
ATOM 833 C C . LEU A 1 107 ? 11.116 -13.949 -10.445 1.00 56.81 107 LEU A C 1
ATOM 835 O O . LEU A 1 107 ? 10.716 -14.638 -11.386 1.00 56.81 107 LEU A O 1
ATOM 839 N N . PRO A 1 108 ? 10.289 -13.510 -9.478 1.00 56.56 108 PRO A N 1
ATOM 840 C CA . PRO A 1 108 ? 8.885 -13.909 -9.418 1.00 56.56 108 PRO A CA 1
ATOM 841 C C . PRO A 1 108 ? 8.139 -13.462 -10.679 1.00 56.56 108 PRO A C 1
ATOM 843 O O . PRO A 1 108 ? 8.427 -12.396 -11.233 1.00 56.56 108 PRO A O 1
ATOM 846 N N . ALA A 1 109 ? 7.197 -14.272 -11.166 1.00 59.81 109 ALA A N 1
ATOM 847 C CA . ALA A 1 109 ? 6.246 -13.848 -12.195 1.00 59.81 109 ALA A CA 1
ATOM 848 C C . ALA A 1 109 ? 5.496 -12.595 -11.715 1.00 59.81 109 ALA A C 1
ATOM 850 O O . ALA A 1 109 ? 5.202 -12.461 -10.530 1.00 59.81 109 ALA A O 1
ATOM 851 N N . VAL A 1 110 ? 5.247 -11.653 -12.620 1.00 66.94 110 VAL A N 1
ATOM 852 C CA . VAL A 1 110 ? 4.515 -10.423 -12.305 1.00 66.94 110 VAL A CA 1
ATOM 853 C C . VAL A 1 110 ? 3.057 -10.730 -12.615 1.00 66.94 110 VAL A C 1
ATOM 855 O O . VAL A 1 110 ? 2.724 -10.893 -13.776 1.00 66.94 110 VAL A O 1
ATOM 858 N N . GLU A 1 111 ? 2.195 -10.861 -11.608 1.00 66.19 111 GLU A N 1
ATOM 859 C CA . GLU A 1 111 ? 0.752 -11.010 -11.852 1.00 66.19 111 GLU A CA 1
ATOM 860 C C . GLU A 1 111 ? 0.236 -9.682 -12.419 1.00 66.19 111 GLU A C 1
ATOM 862 O O . GLU A 1 111 ? 0.707 -8.634 -11.983 1.00 66.19 111 GLU A O 1
ATOM 867 N N . GLY A 1 112 ? -0.675 -9.664 -13.397 1.00 73.75 112 GLY A N 1
ATOM 868 C CA . GLY A 1 112 ? -1.063 -8.426 -14.099 1.00 73.75 112 GLY A CA 1
ATOM 869 C C . GLY A 1 112 ? -1.379 -7.212 -13.210 1.00 73.75 112 GLY A C 1
ATOM 870 O O . GLY A 1 112 ? -1.228 -6.070 -13.644 1.00 73.75 112 GLY A O 1
ATOM 871 N N . VAL A 1 113 ? -1.701 -7.419 -11.928 1.00 82.00 113 VAL A N 1
ATOM 872 C CA . VAL A 1 113 ? -1.570 -6.397 -10.882 1.00 82.00 113 VAL A CA 1
ATOM 873 C C . VAL A 1 113 ? -0.684 -6.897 -9.736 1.00 82.00 113 VAL A C 1
ATOM 875 O O . VAL A 1 113 ? -0.944 -7.947 -9.159 1.00 82.00 113 VAL A O 1
ATOM 878 N N . ASN A 1 114 ? 0.311 -6.098 -9.348 1.00 87.25 114 ASN A N 1
ATOM 879 C CA . ASN A 1 114 ? 1.103 -6.294 -8.126 1.00 87.25 114 ASN A CA 1
ATOM 880 C C . ASN A 1 114 ? 1.073 -5.033 -7.270 1.00 87.25 114 ASN A C 1
ATOM 882 O O . ASN A 1 114 ? 0.560 -3.994 -7.687 1.00 87.25 114 ASN A O 1
ATOM 886 N N . TRP A 1 115 ? 1.679 -5.091 -6.093 1.00 89.56 115 TRP A N 1
ATOM 887 C CA . TRP A 1 115 ? 1.904 -3.915 -5.267 1.00 89.56 115 TRP A CA 1
ATOM 888 C C . TRP A 1 115 ? 3.292 -3.927 -4.628 1.00 89.56 115 TRP A C 1
ATOM 890 O O . TRP A 1 115 ? 3.949 -4.965 -4.560 1.00 89.56 115 TRP A O 1
ATOM 900 N N . ILE A 1 116 ? 3.746 -2.750 -4.198 1.00 89.81 116 ILE A N 1
ATOM 901 C CA . ILE A 1 116 ? 5.002 -2.552 -3.466 1.00 89.81 116 ILE A CA 1
ATOM 902 C C . ILE A 1 116 ? 4.803 -1.563 -2.324 1.00 89.81 116 ILE A C 1
ATOM 904 O O . ILE A 1 116 ? 3.988 -0.639 -2.429 1.00 89.81 116 ILE A O 1
ATOM 908 N N . PHE A 1 117 ? 5.595 -1.703 -1.264 1.00 90.88 117 PHE A N 1
ATOM 909 C CA . PHE A 1 117 ? 5.719 -0.644 -0.268 1.00 90.88 117 PHE A CA 1
ATOM 910 C C . PHE A 1 117 ? 6.410 0.578 -0.880 1.00 90.88 117 PHE A C 1
ATOM 912 O O . PHE A 1 11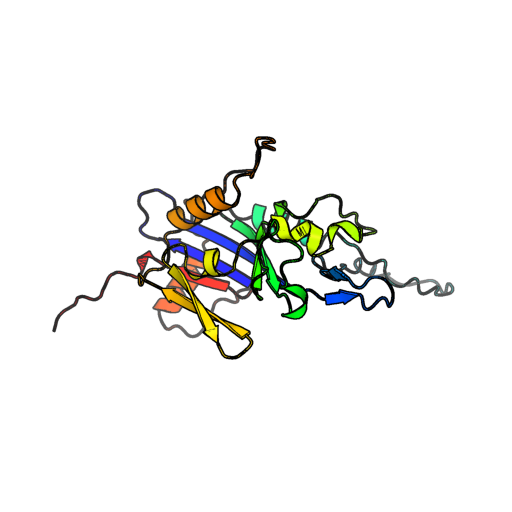7 ? 7.376 0.450 -1.639 1.00 90.88 117 PHE A O 1
ATOM 919 N N . ALA A 1 118 ? 5.909 1.775 -0.569 1.00 87.88 118 ALA A N 1
ATOM 920 C CA . ALA A 1 118 ? 6.443 2.998 -1.158 1.00 87.88 118 ALA A CA 1
ATOM 921 C C . ALA A 1 118 ? 7.904 3.251 -0.766 1.00 87.88 118 ALA A C 1
ATOM 923 O O . ALA A 1 118 ? 8.654 3.761 -1.588 1.00 87.88 118 ALA A O 1
ATOM 924 N N . ASP A 1 119 ? 8.326 2.852 0.434 1.00 84.06 119 ASP A N 1
ATOM 925 C CA . ASP A 1 119 ? 9.699 2.993 0.937 1.00 84.06 119 ASP A CA 1
ATOM 926 C C . ASP A 1 119 ? 10.740 2.171 0.155 1.00 84.06 119 ASP A C 1
ATOM 928 O O . ASP A 1 119 ? 11.922 2.506 0.181 1.00 84.06 119 ASP A O 1
ATOM 932 N N . LYS A 1 120 ? 10.315 1.126 -0.568 1.00 84.06 120 LYS A N 1
ATOM 933 C CA . LYS A 1 120 ? 11.188 0.331 -1.447 1.00 84.06 120 LYS A CA 1
ATOM 934 C C . LYS A 1 120 ? 11.505 1.037 -2.764 1.00 84.06 120 LYS A C 1
ATOM 936 O O . LYS A 1 120 ? 12.389 0.595 -3.496 1.00 84.06 120 LYS A O 1
ATOM 941 N N . ILE A 1 121 ? 10.813 2.132 -3.082 1.00 79.44 121 ILE A N 1
ATOM 942 C CA . ILE A 1 121 ? 11.202 2.990 -4.199 1.00 79.44 121 ILE A CA 1
ATOM 943 C C . ILE A 1 121 ? 12.396 3.848 -3.750 1.00 79.44 121 ILE A C 1
ATOM 945 O O . ILE A 1 121 ? 12.285 4.563 -2.754 1.00 79.44 121 ILE A O 1
ATOM 949 N N . PRO A 1 122 ? 13.533 3.818 -4.470 1.00 70.69 122 PRO A N 1
ATOM 950 C CA . PRO A 1 122 ? 14.735 4.534 -4.063 1.00 70.69 122 PRO A CA 1
ATOM 951 C C . PRO A 1 122 ? 14.501 6.035 -3.885 1.00 70.69 122 PRO A C 1
ATOM 953 O O . PRO A 1 122 ? 14.064 6.714 -4.810 1.00 70.69 122 PRO A O 1
ATOM 956 N N . LYS A 1 123 ? 14.930 6.585 -2.744 1.00 64.56 123 LYS A N 1
ATOM 957 C CA . LYS A 1 123 ? 14.883 8.031 -2.446 1.00 64.56 123 LYS A CA 1
ATOM 958 C C . LYS A 1 123 ? 15.812 8.883 -3.324 1.00 64.56 123 LYS A C 1
ATOM 960 O O . LYS A 1 123 ? 15.764 10.104 -3.265 1.00 64.56 123 LYS A O 1
ATOM 965 N N . LYS A 1 124 ? 16.652 8.261 -4.163 1.00 63.78 124 LYS A N 1
ATOM 966 C CA . LYS A 1 124 ? 17.585 8.939 -5.089 1.00 63.78 124 LYS A CA 1
ATOM 967 C C . LYS A 1 124 ? 16.885 9.641 -6.267 1.00 63.78 124 LYS A C 1
ATOM 969 O O . LYS A 1 124 ? 17.548 10.054 -7.218 1.00 63.78 124 LYS A O 1
ATOM 974 N N . VAL A 1 125 ? 15.558 9.761 -6.238 1.00 64.38 125 VAL A N 1
ATOM 975 C CA . VAL A 1 125 ? 14.803 10.571 -7.194 1.00 64.38 125 VAL A CA 1
ATOM 976 C C . VAL A 1 125 ? 15.023 12.040 -6.839 1.00 64.38 125 VAL A C 1
ATOM 978 O O . VAL A 1 125 ? 14.550 12.517 -5.813 1.00 64.38 125 VAL A O 1
ATOM 981 N N . THR A 1 126 ? 15.772 12.757 -7.674 1.00 62.81 126 THR A N 1
ATOM 982 C CA . THR A 1 126 ? 15.958 14.200 -7.509 1.00 62.81 126 THR A CA 1
ATOM 983 C C . THR A 1 126 ? 14.839 14.964 -8.203 1.00 62.81 126 THR A C 1
ATOM 985 O O . THR A 1 126 ? 14.238 14.480 -9.164 1.00 62.81 126 THR A O 1
ATOM 988 N N . ILE A 1 127 ? 14.634 16.207 -7.764 1.00 61.59 127 ILE A N 1
ATOM 989 C CA . ILE A 1 127 ? 13.667 17.151 -8.335 1.00 61.59 127 ILE A CA 1
ATOM 990 C C . ILE A 1 127 ? 13.832 17.303 -9.857 1.00 61.59 127 ILE A C 1
ATOM 992 O O . ILE A 1 127 ? 12.849 17.442 -10.574 1.00 61.59 127 ILE A O 1
ATOM 996 N N . GLY A 1 128 ? 15.052 17.208 -10.389 1.00 62.59 128 GLY A N 1
ATOM 997 C CA . GLY A 1 128 ? 15.301 17.376 -11.823 1.00 62.59 128 GLY A CA 1
ATOM 998 C C . GLY A 1 128 ? 15.172 16.106 -12.671 1.00 62.59 128 GLY A C 1
ATOM 999 O O . GLY A 1 128 ? 14.950 16.208 -13.879 1.00 62.59 128 GLY A O 1
ATOM 1000 N N . ARG A 1 129 ? 15.345 14.901 -12.101 1.00 70.38 129 ARG A N 1
ATOM 1001 C CA . ARG A 1 129 ? 15.439 13.671 -12.906 1.00 70.38 129 ARG A CA 1
ATOM 1002 C C . ARG A 1 129 ? 15.165 12.403 -12.102 1.00 70.38 129 ARG A C 1
ATOM 1004 O O . ARG A 1 129 ? 15.860 12.107 -11.137 1.00 70.38 129 ARG A O 1
ATOM 1011 N N . TRP A 1 130 ? 14.281 11.553 -12.629 1.00 76.12 130 TRP A N 1
ATOM 1012 C CA . TRP A 1 130 ? 14.234 10.139 -12.246 1.00 76.12 130 TRP A CA 1
ATOM 1013 C C . TRP A 1 130 ? 15.186 9.313 -13.128 1.00 76.12 130 TRP A C 1
ATOM 1015 O O . TRP A 1 130 ? 14.964 9.220 -14.346 1.00 76.12 130 TRP A O 1
ATOM 1025 N N . PRO A 1 131 ? 16.237 8.683 -12.569 1.00 78.56 131 PRO A N 1
ATOM 1026 C CA . PRO A 1 131 ? 17.116 7.806 -13.335 1.00 78.56 131 PRO A CA 1
ATOM 1027 C C . PRO A 1 131 ? 16.353 6.653 -14.001 1.00 78.56 131 PRO A C 1
ATOM 1029 O O . PRO A 1 131 ? 15.546 5.969 -13.375 1.00 78.56 131 PRO A O 1
ATOM 1032 N N . VAL A 1 132 ? 16.635 6.390 -15.281 1.00 79.38 132 VAL A N 1
ATOM 1033 C CA . VAL A 1 132 ? 15.926 5.347 -16.048 1.00 79.38 132 VAL A CA 1
ATOM 1034 C C . VAL A 1 132 ? 16.071 3.969 -15.400 1.00 79.38 132 VAL A C 1
ATOM 1036 O O . VAL A 1 132 ? 15.113 3.206 -15.396 1.00 79.38 132 VAL A O 1
ATOM 1039 N N . ALA A 1 133 ? 17.238 3.662 -14.829 1.00 82.19 133 ALA A N 1
ATOM 1040 C CA . ALA A 1 133 ? 17.482 2.400 -14.135 1.00 82.19 133 ALA A CA 1
ATOM 1041 C C . ALA A 1 133 ? 16.513 2.163 -12.962 1.00 82.19 133 ALA A C 1
ATOM 1043 O O . ALA A 1 133 ? 16.048 1.040 -12.794 1.00 82.19 133 ALA A O 1
ATOM 1044 N N . GLU A 1 134 ? 16.151 3.216 -12.227 1.00 81.19 134 GLU A N 1
ATOM 1045 C CA . GLU A 1 134 ? 15.323 3.118 -11.017 1.00 81.19 134 GLU A CA 1
ATOM 1046 C C . GLU A 1 134 ? 13.822 3.008 -11.314 1.00 81.19 134 GLU A C 1
ATOM 1048 O O . GLU A 1 134 ? 13.051 2.597 -10.456 1.00 81.19 134 GLU A O 1
ATOM 1053 N N . LYS A 1 135 ? 13.390 3.346 -12.536 1.00 80.19 135 LYS A N 1
ATOM 1054 C CA . LYS A 1 135 ? 11.989 3.191 -12.975 1.00 80.19 135 LYS A CA 1
ATOM 1055 C C . LYS A 1 135 ? 11.738 1.942 -13.820 1.00 80.19 135 LYS A C 1
ATOM 1057 O O . LYS A 1 135 ? 10.604 1.707 -14.244 1.00 80.19 135 LYS A O 1
ATOM 1062 N N . LYS A 1 136 ? 12.784 1.162 -14.121 1.00 85.44 136 LYS A N 1
ATOM 1063 C CA . LYS A 1 136 ? 12.662 -0.089 -14.880 1.00 85.44 136 LYS A CA 1
ATOM 1064 C C . LYS A 1 136 ? 11.940 -1.136 -14.047 1.00 85.44 136 LYS A C 1
ATOM 1066 O O . LYS A 1 136 ? 12.276 -1.360 -12.886 1.00 85.44 136 LYS A O 1
ATOM 1071 N N . LEU A 1 137 ? 11.031 -1.861 -14.691 1.00 84.56 137 LEU A N 1
ATOM 1072 C CA . LEU A 1 137 ? 10.303 -2.962 -14.067 1.00 84.56 137 LEU A CA 1
ATOM 1073 C C . LEU A 1 137 ? 11.264 -4.003 -13.477 1.00 84.56 137 LEU A C 1
ATOM 1075 O O . LEU A 1 137 ? 11.059 -4.458 -12.362 1.00 84.56 137 LEU A O 1
ATOM 1079 N N . THR A 1 138 ? 12.373 -4.305 -14.161 1.00 81.19 138 THR A N 1
ATOM 1080 C CA . THR A 1 138 ? 13.380 -5.273 -13.693 1.00 81.19 138 THR A CA 1
ATOM 1081 C C . THR A 1 138 ? 14.014 -4.914 -12.350 1.00 81.19 138 THR A C 1
ATOM 1083 O O . THR A 1 138 ? 14.413 -5.815 -11.624 1.00 81.19 138 THR A O 1
ATOM 1086 N N . LYS A 1 139 ? 14.133 -3.619 -12.030 1.00 84.25 139 LYS A N 1
ATOM 1087 C CA . LYS A 1 139 ? 14.714 -3.148 -10.766 1.00 84.25 139 LYS A CA 1
ATOM 1088 C C . LYS A 1 139 ? 13.716 -3.259 -9.615 1.00 84.25 139 LYS A C 1
ATOM 1090 O O . LYS A 1 139 ? 14.120 -3.572 -8.506 1.00 84.25 139 LYS A O 1
ATOM 1095 N N . LEU A 1 140 ? 12.433 -3.022 -9.892 1.00 83.94 140 LEU A N 1
ATOM 1096 C CA . LEU A 1 140 ? 11.365 -3.022 -8.887 1.00 83.94 140 LEU A CA 1
ATOM 1097 C C . LEU A 1 140 ? 10.770 -4.415 -8.641 1.00 83.94 140 LEU A C 1
ATOM 1099 O O . LEU A 1 140 ? 10.269 -4.675 -7.554 1.00 83.94 140 LEU A O 1
ATOM 1103 N N . ARG A 1 141 ? 10.857 -5.313 -9.630 1.00 82.88 141 ARG A N 1
ATOM 1104 C CA . ARG A 1 141 ? 10.300 -6.675 -9.608 1.00 82.88 141 ARG A CA 1
ATOM 1105 C C . ARG A 1 141 ? 10.637 -7.499 -8.353 1.00 82.88 141 ARG A C 1
ATOM 1107 O O . ARG A 1 141 ? 9.739 -8.191 -7.891 1.00 82.88 141 ARG A O 1
ATOM 1114 N N . PRO A 1 142 ? 11.849 -7.438 -7.766 1.00 83.50 142 PRO A N 1
ATOM 1115 C CA . PRO A 1 142 ? 12.149 -8.164 -6.526 1.00 83.50 142 PRO A CA 1
ATOM 1116 C C . PRO A 1 142 ? 11.323 -7.721 -5.311 1.00 83.50 142 PRO A C 1
ATOM 1118 O O . PRO A 1 142 ? 11.244 -8.453 -4.335 1.00 83.50 142 PRO A O 1
ATOM 1121 N N . HIS A 1 143 ? 10.725 -6.530 -5.354 1.00 85.44 143 HIS A N 1
ATOM 1122 C CA . HIS A 1 143 ? 9.914 -5.983 -4.265 1.00 85.44 143 HIS A CA 1
ATOM 1123 C C . HIS A 1 143 ? 8.413 -6.191 -4.483 1.00 85.44 143 HIS A C 1
ATOM 1125 O O . HIS A 1 143 ? 7.617 -5.706 -3.685 1.00 85.44 143 HIS A O 1
ATOM 1131 N N . PHE A 1 144 ? 8.019 -6.839 -5.585 1.00 85.81 144 PHE A N 1
ATOM 1132 C CA . PHE A 1 144 ? 6.615 -7.040 -5.916 1.00 85.81 144 PHE A CA 1
ATOM 1133 C C . PHE A 1 144 ? 5.998 -8.083 -5.002 1.00 85.81 144 PHE A C 1
ATOM 1135 O O . PHE A 1 144 ? 6.518 -9.185 -4.843 1.00 85.81 144 PHE A O 1
ATOM 1142 N N . HIS A 1 145 ? 4.832 -7.732 -4.486 1.00 85.44 145 HIS A N 1
ATOM 1143 C CA . HIS A 1 145 ? 3.923 -8.662 -3.856 1.00 85.44 145 HIS A CA 1
ATOM 1144 C C . HIS A 1 145 ? 2.719 -8.880 -4.779 1.00 85.44 145 HIS A C 1
ATOM 1146 O O . HIS A 1 145 ? 2.215 -7.909 -5.365 1.00 85.44 145 HIS A O 1
ATOM 1152 N N . PRO A 1 146 ? 2.237 -10.126 -4.911 1.00 80.44 146 PRO A N 1
ATOM 1153 C CA . PRO A 1 146 ? 1.055 -10.396 -5.710 1.00 80.44 146 PRO A CA 1
ATOM 1154 C C . PRO A 1 146 ? -0.177 -9.737 -5.079 1.00 80.44 146 PRO A C 1
ATOM 1156 O O . PRO A 1 146 ? -0.279 -9.609 -3.852 1.00 80.44 146 PRO A O 1
ATOM 1159 N N . LEU A 1 147 ? -1.125 -9.285 -5.909 1.00 79.38 147 LEU A N 1
ATOM 1160 C CA . LEU A 1 147 ? -2.318 -8.572 -5.430 1.00 79.38 147 LEU A CA 1
ATOM 1161 C C . LEU A 1 147 ? -3.167 -9.437 -4.485 1.00 79.38 147 LEU A C 1
ATOM 1163 O O . LEU A 1 147 ? -3.781 -8.909 -3.555 1.00 79.38 147 LEU A O 1
ATOM 1167 N N . GLN A 1 148 ? -3.137 -10.760 -4.670 1.00 76.12 148 GLN A N 1
ATOM 1168 C CA . GLN A 1 148 ? -3.769 -11.729 -3.774 1.00 76.12 148 GLN A CA 1
ATOM 1169 C C . GLN A 1 148 ? -3.385 -11.499 -2.301 1.00 76.12 148 GLN A C 1
ATOM 1171 O O . GLN A 1 148 ? -4.216 -11.689 -1.416 1.00 76.12 148 GLN A O 1
ATOM 1176 N N . GLU A 1 149 ? -2.149 -11.049 -2.028 1.00 80.19 149 GLU A N 1
ATOM 1177 C CA . GLU A 1 149 ? -1.653 -10.900 -0.661 1.00 80.19 149 GLU A CA 1
ATOM 1178 C C . GLU A 1 149 ? -2.432 -9.833 0.110 1.00 80.19 149 GLU A C 1
ATOM 1180 O O . GLU A 1 149 ? -2.588 -9.972 1.326 1.00 80.19 149 GLU A O 1
ATOM 1185 N N . LEU A 1 150 ? -2.927 -8.814 -0.606 1.00 80.94 150 LEU A N 1
ATOM 1186 C CA . LEU A 1 150 ? -3.788 -7.759 -0.079 1.00 80.94 150 LEU A CA 1
ATOM 1187 C C . LEU A 1 150 ? -5.271 -8.097 -0.209 1.00 80.94 150 LEU A C 1
ATOM 1189 O O . LEU A 1 150 ? -6.005 -7.843 0.731 1.00 80.94 150 LEU A O 1
ATOM 1193 N N . LEU A 1 151 ? -5.725 -8.653 -1.338 1.00 77.50 151 LEU A N 1
ATOM 1194 C CA . LEU A 1 151 ? -7.158 -8.891 -1.570 1.00 77.50 151 LEU A CA 1
ATOM 1195 C C . LEU A 1 151 ? -7.727 -10.049 -0.758 1.00 77.50 151 LEU A C 1
ATOM 1197 O O . LEU A 1 151 ? -8.875 -9.998 -0.336 1.00 77.50 151 LEU A O 1
ATOM 1201 N N . CYS A 1 152 ? -6.941 -11.104 -0.564 1.00 74.56 152 CYS A N 1
ATOM 1202 C CA . CYS A 1 152 ? -7.382 -12.255 0.213 1.00 74.56 152 CYS A CA 1
ATOM 1203 C C . CYS A 1 152 ? -7.084 -12.080 1.700 1.00 74.56 152 CYS A C 1
ATOM 1205 O O . CYS A 1 152 ? -7.400 -12.969 2.483 1.00 74.56 152 CYS A O 1
ATOM 1207 N N . PHE A 1 153 ? -6.404 -10.994 2.082 1.00 73.56 153 PHE A N 1
ATOM 1208 C CA . PHE A 1 153 ? -6.006 -10.700 3.458 1.00 73.56 153 PHE A CA 1
ATOM 1209 C C . PHE A 1 153 ? -5.232 -11.835 4.162 1.00 73.56 153 PHE A C 1
ATOM 1211 O O . PHE A 1 153 ? -5.059 -11.821 5.372 1.00 73.56 153 PHE A O 1
ATOM 1218 N N . GLY A 1 154 ? -4.727 -12.813 3.403 1.00 63.97 154 GLY A N 1
ATOM 1219 C CA . GLY A 1 154 ? -4.085 -14.021 3.925 1.00 63.97 154 GLY A CA 1
ATOM 1220 C C . GLY A 1 154 ? -4.975 -15.228 4.167 1.00 63.97 154 GLY A C 1
ATOM 1221 O O . GLY A 1 154 ? -4.449 -16.260 4.564 1.00 63.97 154 GLY A O 1
ATOM 1222 N N . HIS A 1 155 ? -6.264 -15.130 3.859 1.00 68.06 155 HIS A N 1
ATOM 1223 C CA . HIS A 1 155 ? -7.258 -16.197 4.010 1.00 68.06 155 HIS A CA 1
ATOM 1224 C C . HIS A 1 155 ? -7.602 -16.897 2.680 1.00 68.06 155 HIS A C 1
ATOM 1226 O O . HIS A 1 155 ? -8.590 -17.622 2.587 1.00 68.06 155 HIS A O 1
ATOM 1232 N N . GLY A 1 156 ? -6.828 -16.647 1.620 1.00 63.66 156 GLY A N 1
ATOM 1233 C CA . GLY A 1 156 ? -7.072 -17.206 0.290 1.00 63.66 156 GLY A CA 1
ATOM 1234 C C . GLY A 1 156 ? -5.964 -18.145 -0.160 1.00 63.66 156 GLY A C 1
ATOM 1235 O O . GLY A 1 156 ? -4.785 -17.897 0.098 1.00 63.66 156 GLY A O 1
ATOM 1236 N N . LYS A 1 157 ? -6.350 -19.195 -0.885 1.00 60.75 157 LYS A N 1
ATOM 1237 C CA . LYS A 1 157 ? -5.429 -20.030 -1.660 1.00 60.75 157 LYS A CA 1
ATOM 1238 C C . LYS A 1 157 ? -5.605 -19.704 -3.134 1.00 60.75 157 LYS A C 1
ATOM 1240 O O . LYS A 1 157 ? -6.723 -19.624 -3.645 1.00 60.75 157 LYS A O 1
ATOM 1245 N N . VAL A 1 158 ? -4.487 -19.513 -3.822 1.00 63.06 158 VAL A N 1
ATOM 1246 C CA . VAL A 1 158 ? -4.501 -19.250 -5.260 1.00 63.06 158 VAL A CA 1
ATOM 1247 C C . VAL A 1 158 ? -4.297 -20.548 -5.999 1.00 63.06 158 VAL A C 1
ATOM 1249 O O . VAL A 1 158 ? -3.271 -21.211 -5.854 1.00 63.06 158 VAL A O 1
ATOM 1252 N N . PHE A 1 159 ? -5.292 -20.889 -6.807 1.00 60.97 159 PHE A N 1
ATOM 1253 C CA . PHE A 1 159 ? -5.239 -22.054 -7.662 1.00 60.97 159 PHE A CA 1
ATOM 1254 C C . PHE A 1 159 ? -5.006 -21.597 -9.097 1.00 60.97 159 PHE A C 1
ATOM 1256 O O . PHE A 1 159 ? -5.733 -20.763 -9.646 1.00 60.97 159 PHE A O 1
ATOM 1263 N N . ARG A 1 160 ? -3.943 -22.135 -9.692 1.00 61.81 160 ARG A N 1
ATOM 1264 C CA . ARG A 1 160 ? -3.609 -21.926 -11.099 1.00 61.81 160 ARG A CA 1
ATOM 1265 C C . ARG A 1 160 ? -4.121 -23.124 -11.875 1.00 61.81 160 ARG A C 1
ATOM 1267 O O . ARG A 1 160 ? -3.794 -24.256 -11.525 1.00 61.81 160 ARG A O 1
ATOM 1274 N N . PHE A 1 161 ? -4.890 -22.870 -12.925 1.00 53.62 161 PHE A N 1
ATOM 1275 C CA . PHE A 1 161 ? -5.378 -23.921 -13.809 1.00 53.62 161 PHE A CA 1
ATOM 1276 C C . PHE A 1 161 ? -4.954 -23.600 -15.242 1.00 53.62 161 PHE A C 1
ATOM 1278 O O . PHE A 1 161 ? -4.986 -22.434 -15.646 1.00 53.62 161 PHE A O 1
ATOM 1285 N N . PRO A 1 162 ? -4.540 -24.605 -16.026 1.00 52.59 162 PRO A N 1
ATOM 1286 C CA . PRO A 1 162 ? -4.250 -24.393 -17.432 1.00 52.59 162 PRO A CA 1
ATOM 1287 C C . PRO A 1 162 ? -5.555 -24.048 -18.158 1.00 52.59 162 PRO A C 1
ATOM 1289 O O . PRO A 1 162 ? -6.483 -24.851 -18.201 1.00 52.59 162 PRO A O 1
ATOM 1292 N N . THR A 1 163 ? -5.631 -22.850 -18.733 1.00 52.94 163 THR A N 1
ATOM 1293 C CA . THR A 1 163 ? -6.672 -22.489 -19.705 1.00 52.94 163 THR A CA 1
ATOM 1294 C C . THR A 1 163 ? -6.052 -22.474 -21.098 1.00 52.94 163 THR A C 1
ATOM 1296 O O . THR A 1 163 ? -4.874 -22.159 -21.235 1.00 52.94 163 THR A O 1
ATOM 1299 N N . ASN A 1 164 ? -6.806 -22.863 -22.129 1.00 51.16 164 ASN A N 1
ATOM 1300 C CA . ASN A 1 164 ? -6.335 -23.035 -23.512 1.00 51.16 164 ASN A CA 1
ATOM 1301 C C . ASN A 1 164 ? -5.410 -21.889 -23.985 1.00 51.16 164 ASN A C 1
ATOM 1303 O O . ASN A 1 164 ? -5.883 -20.840 -24.413 1.00 51.16 164 ASN A O 1
ATOM 1307 N N . GLY A 1 165 ? -4.091 -22.092 -23.895 1.00 56.72 165 GLY A N 1
ATOM 1308 C CA . GLY A 1 165 ? -3.062 -21.136 -24.323 1.00 56.72 165 GLY A CA 1
ATOM 1309 C C . GLY A 1 165 ? -2.779 -19.943 -23.394 1.00 56.72 165 GLY A C 1
ATOM 1310 O O . GLY A 1 165 ? -1.928 -19.128 -23.737 1.00 56.72 165 GLY A O 1
ATOM 1311 N N . ALA A 1 166 ? -3.427 -19.828 -22.230 1.00 52.78 166 ALA A N 1
ATOM 1312 C CA . ALA A 1 166 ? -3.187 -18.757 -21.256 1.00 52.78 166 ALA A CA 1
ATOM 1313 C C . ALA A 1 166 ? -3.213 -19.286 -19.814 1.00 52.78 166 ALA A C 1
ATOM 1315 O O . ALA A 1 166 ? -3.968 -20.201 -19.486 1.00 52.78 166 ALA A O 1
ATOM 1316 N N . THR A 1 167 ? -2.414 -18.703 -18.921 1.00 49.12 167 THR A N 1
ATOM 1317 C CA . THR A 1 167 ? -2.478 -19.036 -17.491 1.00 49.12 167 THR A CA 1
ATOM 1318 C C . THR A 1 167 ? -3.682 -18.332 -16.869 1.00 49.12 167 THR A C 1
ATOM 1320 O O . THR A 1 167 ? -3.639 -17.129 -16.619 1.00 49.12 167 THR A O 1
ATOM 1323 N N . GLY A 1 168 ? -4.761 -19.075 -16.630 1.00 53.59 168 GLY A N 1
ATOM 1324 C CA . GLY A 1 168 ? -5.895 -18.611 -15.839 1.00 53.59 168 GLY A CA 1
ATOM 1325 C C . GLY A 1 168 ? -5.613 -18.798 -14.349 1.00 53.59 168 GLY A C 1
ATOM 1326 O O . GLY A 1 168 ? -5.026 -19.802 -13.933 1.00 53.59 168 GLY A O 1
ATOM 1327 N N . PHE A 1 169 ? -6.024 -17.838 -13.524 1.00 57.59 169 PHE A N 1
ATOM 1328 C CA . PHE A 1 169 ? -5.983 -17.969 -12.069 1.00 57.59 169 PHE A CA 1
ATOM 1329 C C . PHE A 1 169 ? -7.378 -17.769 -11.490 1.00 57.59 169 PHE A C 1
ATOM 1331 O O . PHE A 1 169 ? -8.139 -16.923 -11.957 1.00 57.59 169 PHE A O 1
ATOM 1338 N N . THR A 1 170 ? -7.694 -18.547 -10.457 1.00 57.38 170 THR A N 1
ATOM 1339 C CA . THR A 1 170 ? -8.874 -18.331 -9.622 1.00 57.38 170 THR A CA 1
ATOM 1340 C C . THR A 1 170 ? -8.411 -18.090 -8.192 1.00 57.38 170 THR A C 1
ATOM 1342 O O . THR A 1 170 ? -7.543 -18.797 -7.669 1.00 57.38 170 THR A O 1
ATOM 1345 N N . LEU A 1 171 ? -8.989 -17.069 -7.566 1.00 56.62 171 LEU A N 1
ATOM 1346 C CA . LEU A 1 171 ? -8.812 -16.794 -6.147 1.00 56.62 171 LEU A CA 1
ATOM 1347 C C . LEU A 1 171 ? -9.922 -17.535 -5.401 1.00 56.62 171 LEU A C 1
ATOM 1349 O O . LEU A 1 171 ? -11.089 -17.164 -5.520 1.00 56.62 171 LEU A O 1
ATOM 1353 N N . LEU A 1 172 ? -9.570 -18.590 -4.662 1.00 55.97 172 LEU A N 1
ATOM 1354 C CA . LEU A 1 172 ? -10.500 -19.233 -3.737 1.00 55.97 172 LEU A CA 1
ATOM 1355 C C . LEU A 1 172 ? -10.318 -18.605 -2.361 1.00 55.97 172 LEU A C 1
ATOM 1357 O O . LEU A 1 172 ? -9.241 -18.658 -1.761 1.00 55.97 172 LEU A O 1
ATOM 1361 N N . TYR A 1 173 ? -11.388 -17.982 -1.889 1.00 59.03 173 TYR A N 1
ATOM 1362 C CA . TYR A 1 173 ? -11.449 -17.348 -0.587 1.00 59.03 173 TYR A CA 1
ATOM 1363 C C . TYR A 1 173 ? -12.085 -18.331 0.396 1.00 59.03 173 TYR A C 1
ATOM 1365 O O . TYR A 1 173 ? -13.258 -18.671 0.254 1.00 59.03 173 TYR A O 1
ATOM 1373 N N . GLU A 1 174 ? -11.294 -18.846 1.341 1.00 54.75 174 GLU A N 1
ATOM 1374 C CA . GLU A 1 174 ? -11.738 -19.925 2.238 1.00 54.75 174 GLU A CA 1
ATOM 1375 C C . GLU A 1 174 ? -12.540 -19.402 3.443 1.00 54.75 174 GLU A C 1
ATOM 1377 O O . GLU A 1 174 ? -13.253 -20.180 4.072 1.00 54.75 174 GLU A O 1
ATOM 1382 N N . GLN A 1 175 ? -12.471 -18.106 3.776 1.00 55.25 175 GLN A N 1
ATOM 1383 C CA . GLN A 1 175 ? -13.127 -17.558 4.971 1.00 55.25 175 GLN A CA 1
ATOM 1384 C C . GLN A 1 175 ? -13.791 -16.214 4.722 1.00 55.25 175 GLN A C 1
ATOM 1386 O O . GLN A 1 175 ? -13.118 -15.258 4.377 1.00 55.25 175 GLN A O 1
ATOM 1391 N N . SER A 1 176 ? -15.088 -16.110 5.000 1.00 52.91 176 SER A N 1
ATOM 1392 C CA . SER A 1 176 ? -15.840 -14.855 4.947 1.00 52.91 176 SER A CA 1
ATOM 1393 C C . SER A 1 176 ? -15.470 -13.942 6.127 1.00 52.91 176 SER A C 1
ATOM 1395 O O . SER A 1 176 ? -16.123 -13.990 7.166 1.00 52.91 176 SER A O 1
ATOM 1397 N N . GLY A 1 177 ? -14.424 -13.117 6.007 1.00 64.31 177 GLY A N 1
ATOM 1398 C CA . GLY A 1 177 ? -14.064 -12.176 7.073 1.00 64.31 177 GLY A CA 1
ATOM 1399 C C . GLY A 1 177 ? -13.126 -11.051 6.638 1.00 64.31 177 GLY A C 1
ATOM 1400 O O . GLY A 1 177 ? -12.057 -11.292 6.087 1.00 64.31 177 GLY A O 1
ATOM 1401 N N . CYS A 1 178 ? -13.499 -9.798 6.920 1.00 74.44 178 CYS A N 1
ATOM 1402 C CA . CYS A 1 178 ? -12.557 -8.679 6.815 1.00 74.44 178 CYS A CA 1
ATOM 1403 C C . CYS A 1 178 ? -11.465 -8.853 7.884 1.00 74.44 178 CYS A C 1
ATOM 1405 O O . CYS A 1 178 ? -11.828 -9.073 9.044 1.00 74.44 178 CYS A O 1
ATOM 1407 N N . PRO A 1 179 ? -10.168 -8.721 7.552 1.00 84.44 179 PRO A N 1
ATOM 1408 C CA . PRO A 1 179 ? -9.111 -8.887 8.537 1.00 84.44 179 PRO A CA 1
ATOM 1409 C C . PRO A 1 179 ? -9.224 -7.800 9.596 1.00 84.44 179 PRO A C 1
ATOM 1411 O O . PRO A 1 179 ? -9.622 -6.658 9.327 1.00 84.44 179 PRO A O 1
ATOM 1414 N N . THR A 1 180 ? -8.813 -8.139 10.805 1.00 89.56 180 THR A N 1
ATOM 1415 C CA . THR A 1 180 ? -8.573 -7.131 11.827 1.00 89.56 180 THR A CA 1
ATOM 1416 C C . THR A 1 180 ? -7.393 -6.234 11.416 1.00 89.56 180 THR A C 1
ATOM 1418 O O . THR A 1 180 ? -6.475 -6.675 10.713 1.00 89.56 180 THR A O 1
ATOM 1421 N N . PRO A 1 181 ? -7.368 -4.962 11.858 1.00 93.25 181 PRO A N 1
ATOM 1422 C CA . PRO A 1 181 ? -6.227 -4.074 11.617 1.00 93.25 181 PRO A CA 1
ATOM 1423 C C . PRO A 1 181 ? -4.904 -4.676 12.117 1.00 93.25 181 PRO A C 1
ATOM 1425 O O . PRO A 1 181 ? -3.872 -4.558 11.457 1.00 93.25 181 PRO A O 1
ATOM 1428 N N . ALA A 1 182 ? -4.972 -5.377 13.250 1.00 91.62 182 ALA A N 1
ATOM 1429 C CA . ALA A 1 182 ? -3.927 -6.214 13.820 1.00 91.62 182 ALA A CA 1
ATOM 1430 C C . ALA A 1 182 ? -3.348 -7.229 12.823 1.00 91.62 182 ALA A C 1
ATOM 1432 O O . ALA A 1 182 ? -2.175 -7.133 12.458 1.00 91.62 182 ALA A O 1
ATOM 1433 N N . GLU A 1 183 ? -4.176 -8.161 12.343 1.00 89.75 183 GLU A N 1
ATOM 1434 C CA . GLU A 1 183 ? -3.761 -9.225 11.420 1.00 89.75 183 GLU A CA 1
ATOM 1435 C C . GLU A 1 183 ? -3.126 -8.658 10.152 1.00 89.75 183 GLU A C 1
ATOM 1437 O O . GLU A 1 183 ? -2.108 -9.168 9.669 1.00 89.75 183 GLU A O 1
ATOM 1442 N N . LEU A 1 184 ? -3.693 -7.566 9.631 1.00 91.12 184 LEU A N 1
ATOM 1443 C CA . LEU A 1 184 ? -3.143 -6.901 8.462 1.00 91.12 184 LEU A CA 1
ATOM 1444 C C . LEU A 1 184 ? -1.783 -6.258 8.763 1.00 91.12 184 LEU A C 1
ATOM 1446 O O . LEU A 1 184 ? -0.862 -6.415 7.963 1.00 91.12 184 LEU A O 1
ATOM 1450 N N . SER A 1 185 ? -1.612 -5.587 9.907 1.00 92.50 185 SER A N 1
ATOM 1451 C CA . SER A 1 185 ? -0.313 -5.018 10.298 1.00 92.50 185 SER A CA 1
ATOM 1452 C C . SER A 1 185 ? 0.770 -6.094 10.446 1.00 92.50 185 SER A C 1
ATOM 1454 O O . SER A 1 185 ? 1.849 -5.962 9.861 1.00 92.50 185 SER A O 1
ATOM 1456 N N . ASP A 1 186 ? 0.461 -7.210 11.112 1.00 90.88 186 ASP A N 1
ATOM 1457 C CA . ASP A 1 186 ? 1.388 -8.329 11.315 1.00 90.88 186 ASP A CA 1
ATOM 1458 C C . ASP A 1 186 ? 1.785 -8.958 9.973 1.00 90.88 186 ASP A C 1
ATOM 1460 O O . ASP A 1 186 ? 2.949 -9.275 9.715 1.00 90.88 186 ASP A O 1
ATOM 1464 N N . ARG A 1 187 ? 0.822 -9.095 9.058 1.00 88.25 187 ARG A N 1
ATOM 1465 C CA . ARG A 1 187 ? 1.061 -9.584 7.698 1.00 88.25 187 ARG A CA 1
ATOM 1466 C C . ARG A 1 187 ? 1.931 -8.637 6.876 1.00 88.25 187 ARG A C 1
ATOM 1468 O O . ARG A 1 187 ? 2.869 -9.101 6.234 1.00 88.25 187 ARG A O 1
ATOM 1475 N N . LEU A 1 188 ? 1.661 -7.335 6.899 1.00 91.31 188 LEU A N 1
ATOM 1476 C CA . LEU A 1 188 ? 2.476 -6.364 6.169 1.00 91.31 188 LEU A CA 1
ATOM 1477 C C . LEU A 1 188 ? 3.916 -6.336 6.692 1.00 91.31 188 LEU A C 1
ATOM 1479 O O . LEU A 1 188 ? 4.839 -6.270 5.885 1.00 91.31 188 LEU A O 1
ATOM 1483 N N . ASN A 1 189 ? 4.129 -6.461 8.004 1.00 90.38 189 ASN A N 1
ATOM 1484 C CA . ASN A 1 189 ? 5.476 -6.584 8.566 1.00 90.38 189 ASN A CA 1
ATOM 1485 C C . ASN A 1 189 ? 6.191 -7.852 8.085 1.00 90.38 189 ASN A C 1
ATOM 1487 O O . ASN A 1 189 ? 7.349 -7.769 7.678 1.00 90.38 189 ASN A O 1
ATOM 1491 N N . ARG A 1 190 ? 5.499 -9.002 8.045 1.00 87.88 190 ARG A N 1
ATOM 1492 C CA . ARG A 1 190 ? 6.060 -10.245 7.482 1.00 87.88 190 ARG A CA 1
ATOM 1493 C C . ARG A 1 190 ? 6.475 -10.088 6.020 1.00 87.88 190 ARG A C 1
ATOM 1495 O O . ARG A 1 190 ? 7.536 -10.562 5.640 1.00 87.88 190 ARG A O 1
ATOM 1502 N N . LEU A 1 191 ? 5.660 -9.410 5.213 1.00 86.50 191 LEU A N 1
ATOM 1503 C CA . LEU A 1 191 ? 5.960 -9.164 3.798 1.00 86.50 191 LEU A CA 1
ATOM 1504 C C . LEU A 1 191 ? 7.078 -8.133 3.596 1.00 86.50 191 LEU A C 1
ATOM 1506 O O . LEU A 1 191 ? 7.785 -8.181 2.594 1.00 86.50 191 LEU A O 1
ATOM 1510 N N . ARG A 1 192 ? 7.238 -7.192 4.532 1.00 83.50 192 ARG A N 1
ATOM 1511 C CA . ARG A 1 192 ? 8.249 -6.130 4.460 1.00 83.50 192 ARG A CA 1
ATOM 1512 C C . ARG A 1 192 ? 9.630 -6.570 4.946 1.00 83.50 192 ARG A C 1
ATOM 1514 O O . ARG A 1 192 ? 10.608 -5.885 4.617 1.00 83.50 192 ARG A O 1
ATOM 1521 N N . ALA A 1 193 ? 9.700 -7.664 5.711 1.00 70.56 193 ALA A N 1
ATOM 1522 C CA . ALA A 1 193 ? 10.941 -8.237 6.216 1.00 70.56 193 ALA A CA 1
ATOM 1523 C C . ALA A 1 193 ? 11.959 -8.408 5.068 1.00 70.56 193 ALA A C 1
ATOM 1525 O O . ALA A 1 193 ? 11.597 -8.896 3.992 1.00 70.56 193 ALA A O 1
ATOM 1526 N N . PRO A 1 194 ? 13.205 -7.931 5.234 1.00 62.81 194 PRO A N 1
ATOM 1527 C CA . PRO A 1 194 ? 14.212 -8.040 4.191 1.00 62.81 194 PRO A CA 1
ATOM 1528 C C . PRO A 1 194 ? 14.558 -9.510 3.922 1.00 62.81 194 PRO A C 1
ATOM 1530 O O . PRO A 1 194 ? 14.463 -10.357 4.805 1.00 62.81 194 PRO A O 1
ATOM 1533 N N . VAL A 1 195 ? 14.954 -9.798 2.681 1.00 53.66 195 VAL A N 1
ATOM 1534 C CA . VAL A 1 195 ? 15.366 -11.144 2.246 1.00 53.66 195 VAL A CA 1
ATOM 1535 C C . VAL A 1 195 ? 16.772 -11.500 2.763 1.00 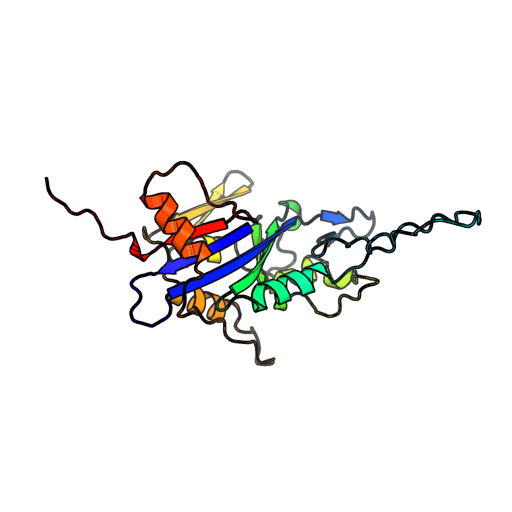53.66 195 VAL A C 1
ATOM 1537 O O . VAL A 1 195 ? 17.076 -12.680 2.857 1.00 53.66 195 VAL A O 1
ATOM 1540 N N . ASP A 1 196 ? 17.582 -10.506 3.155 1.00 47.16 196 ASP A N 1
ATOM 1541 C CA . ASP A 1 196 ? 18.946 -10.663 3.684 1.00 47.16 196 ASP A CA 1
ATOM 1542 C C . ASP A 1 196 ? 19.226 -9.688 4.852 1.00 47.16 196 ASP A C 1
ATOM 1544 O O . ASP A 1 196 ? 18.634 -8.606 4.921 1.00 47.16 196 ASP A O 1
ATOM 1548 N N . ASP A 1 197 ? 20.183 -10.052 5.718 1.00 44.31 197 ASP A N 1
ATOM 1549 C CA . ASP A 1 197 ? 20.587 -9.424 6.999 1.00 44.31 197 ASP A CA 1
ATOM 1550 C C . ASP A 1 197 ? 21.071 -7.955 6.944 1.00 44.31 197 ASP A C 1
ATOM 1552 O O . ASP A 1 197 ? 21.523 -7.401 7.950 1.00 44.31 197 ASP A O 1
ATOM 1556 N N . SER A 1 198 ? 20.963 -7.259 5.808 1.00 46.16 198 SER A N 1
ATOM 1557 C CA . SER A 1 198 ? 21.202 -5.811 5.753 1.00 46.16 198 SER A CA 1
ATOM 1558 C C . SER A 1 198 ? 19.972 -5.059 6.275 1.00 46.16 198 SER A C 1
ATOM 1560 O O . SER A 1 198 ? 19.208 -4.454 5.516 1.00 46.16 198 SER A O 1
ATOM 1562 N N . ALA A 1 199 ? 19.748 -5.143 7.584 1.00 48.09 199 ALA A N 1
ATOM 1563 C CA . ALA A 1 199 ? 18.680 -4.446 8.279 1.00 48.09 199 ALA A CA 1
ATOM 1564 C C . ALA A 1 199 ? 18.967 -2.935 8.324 1.00 48.09 199 ALA A C 1
ATOM 1566 O O . ALA A 1 199 ? 19.451 -2.400 9.319 1.00 48.09 199 ALA A O 1
ATOM 1567 N N . GLU A 1 200 ? 18.625 -2.206 7.259 1.00 53.84 200 GLU A N 1
ATOM 1568 C CA . GLU A 1 200 ? 18.155 -0.839 7.485 1.00 53.84 200 GLU A CA 1
ATOM 1569 C C . GLU A 1 200 ? 16.920 -0.966 8.383 1.00 53.84 200 GLU A C 1
ATOM 1571 O O . GLU A 1 200 ? 15.977 -1.676 8.031 1.00 53.84 200 GLU A O 1
ATOM 1576 N N . ALA A 1 201 ? 16.952 -0.352 9.567 1.00 55.31 201 ALA A N 1
ATOM 1577 C CA . ALA A 1 201 ? 15.851 -0.393 10.521 1.00 55.31 201 ALA A CA 1
ATOM 1578 C C . ALA A 1 201 ? 14.593 0.213 9.877 1.00 55.31 201 ALA A C 1
ATOM 1580 O O . ALA A 1 201 ? 14.398 1.428 9.851 1.00 55.31 201 ALA A O 1
ATOM 1581 N N . LEU A 1 202 ? 13.755 -0.638 9.289 1.00 65.88 202 LEU A N 1
ATOM 1582 C CA . LEU A 1 202 ? 12.470 -0.229 8.750 1.00 65.88 202 LEU A CA 1
ATOM 1583 C C . LEU A 1 202 ? 11.531 -0.008 9.928 1.00 65.88 202 LEU A C 1
ATOM 1585 O O . LEU A 1 202 ? 11.373 -0.890 10.768 1.00 65.88 202 LEU A O 1
ATOM 1589 N N . ASN A 1 203 ? 10.877 1.152 9.964 1.00 73.00 203 ASN A N 1
ATOM 1590 C CA . ASN A 1 203 ? 9.835 1.408 10.952 1.00 73.00 203 ASN A CA 1
ATOM 1591 C C . ASN A 1 203 ? 8.770 0.315 10.855 1.00 73.00 203 ASN A C 1
ATOM 1593 O O . ASN A 1 203 ? 8.176 0.129 9.784 1.00 73.00 203 ASN A O 1
ATOM 1597 N N . THR A 1 204 ? 8.531 -0.376 11.965 1.00 85.50 204 THR A N 1
ATOM 1598 C CA . THR A 1 204 ? 7.476 -1.378 12.088 1.00 85.50 204 THR A CA 1
ATOM 1599 C C . THR A 1 204 ? 6.134 -0.760 11.716 1.00 85.50 204 THR A C 1
ATOM 1601 O O . THR A 1 204 ? 5.801 0.351 12.130 1.00 85.50 204 THR A O 1
ATOM 1604 N N . ILE A 1 205 ? 5.356 -1.476 10.911 1.00 90.62 205 ILE A N 1
ATOM 1605 C CA . ILE A 1 205 ? 3.981 -1.098 10.602 1.00 90.62 205 ILE A CA 1
ATOM 1606 C C . ILE A 1 205 ? 3.137 -1.444 11.827 1.00 90.62 205 ILE A C 1
ATOM 1608 O O . ILE A 1 205 ? 2.971 -2.618 12.139 1.00 90.62 205 ILE A O 1
ATOM 1612 N N . ALA A 1 206 ? 2.610 -0.439 12.516 1.00 93.06 206 ALA A N 1
ATOM 1613 C CA . ALA A 1 206 ? 1.755 -0.632 13.682 1.00 93.06 206 ALA A CA 1
ATOM 1614 C C . ALA A 1 206 ? 0.336 -0.151 13.375 1.00 93.06 206 ALA A C 1
ATOM 1616 O O . ALA A 1 206 ? 0.157 0.968 12.895 1.00 93.06 206 ALA A O 1
ATOM 1617 N N . ALA A 1 207 ? -0.663 -0.989 13.650 1.00 94.94 207 ALA A N 1
ATOM 1618 C CA . ALA A 1 207 ? -2.046 -0.532 13.721 1.00 94.94 207 ALA A CA 1
ATOM 1619 C C . ALA A 1 207 ? -2.198 0.475 14.875 1.00 94.94 207 ALA A C 1
ATOM 1621 O O . ALA A 1 207 ? -1.546 0.343 15.909 1.00 94.94 207 ALA A O 1
ATOM 1622 N N . ALA A 1 208 ? -3.035 1.487 14.678 1.00 95.62 208 ALA A N 1
ATOM 1623 C CA . ALA A 1 208 ? -3.271 2.546 15.645 1.00 95.62 208 ALA A CA 1
ATOM 1624 C C . ALA A 1 208 ? -4.408 2.196 16.616 1.00 95.62 208 ALA A C 1
ATOM 1626 O O . ALA A 1 208 ? -5.362 1.498 16.252 1.00 95.62 208 ALA A O 1
ATOM 1627 N N . GLU A 1 209 ? -4.307 2.742 17.827 1.00 95.00 209 GLU A N 1
ATOM 1628 C CA . GLU A 1 209 ? -5.341 2.679 18.867 1.00 95.00 209 GLU A CA 1
ATOM 1629 C C . GLU A 1 209 ? -6.546 3.548 18.540 1.00 95.00 209 GLU A C 1
ATOM 1631 O O . GLU A 1 209 ? -7.691 3.119 18.702 1.00 95.00 209 GLU A O 1
ATOM 1636 N N . ASP A 1 210 ? -6.295 4.736 18.001 1.00 94.06 210 ASP A N 1
ATOM 1637 C CA . ASP A 1 210 ? -7.343 5.680 17.659 1.00 94.06 210 ASP A CA 1
ATOM 1638 C C . ASP A 1 210 ? -7.828 5.492 16.222 1.00 94.06 210 ASP A C 1
ATOM 1640 O O . ASP A 1 210 ? -7.049 5.416 15.267 1.00 94.06 210 ASP A O 1
ATOM 1644 N N . ILE A 1 211 ? -9.151 5.477 16.058 1.00 93.12 211 ILE A N 1
ATOM 1645 C CA . ILE A 1 211 ? -9.796 5.528 14.747 1.00 93.12 211 ILE A CA 1
ATOM 1646 C C . ILE A 1 211 ? -10.015 7.008 14.400 1.00 93.12 211 ILE A C 1
ATOM 1648 O O . ILE A 1 211 ? -10.646 7.719 15.188 1.00 93.12 211 ILE A O 1
ATOM 1652 N N . PRO A 1 212 ? -9.559 7.497 13.230 1.00 91.69 212 PRO A N 1
ATOM 1653 C CA . PRO A 1 212 ? -9.782 8.882 12.834 1.00 91.69 212 PRO A CA 1
ATOM 1654 C C . PRO A 1 212 ? -11.265 9.269 12.858 1.00 91.69 212 PRO A C 1
ATOM 1656 O O . PRO A 1 212 ? -12.121 8.527 12.373 1.00 91.69 212 PRO A O 1
ATOM 1659 N N . VAL A 1 213 ? -11.566 10.471 13.361 1.00 89.50 213 VAL A N 1
ATOM 1660 C CA . VAL A 1 213 ? -12.946 10.974 13.518 1.00 89.50 213 VAL A CA 1
ATOM 1661 C C . VAL A 1 213 ? -13.732 10.902 12.206 1.00 89.50 213 VAL A C 1
ATOM 1663 O O . VAL A 1 213 ? -14.841 10.378 12.184 1.00 89.50 213 VAL A O 1
ATOM 1666 N N . LEU A 1 214 ? -13.119 11.318 11.093 1.00 85.00 214 LEU A N 1
ATOM 1667 C CA . LEU A 1 214 ? -13.738 11.266 9.762 1.00 85.00 214 LEU A CA 1
ATOM 1668 C C . LEU A 1 214 ? -14.109 9.838 9.327 1.00 85.00 214 LEU A C 1
ATOM 1670 O O . LEU A 1 214 ? -15.097 9.639 8.624 1.00 85.00 214 LEU A O 1
ATOM 1674 N N . THR A 1 215 ? -13.327 8.835 9.733 1.00 88.25 215 THR A N 1
ATOM 1675 C CA . THR A 1 215 ? -13.616 7.422 9.453 1.00 88.25 215 THR A CA 1
ATOM 1676 C C . THR A 1 215 ? -14.807 6.946 10.284 1.00 88.25 215 THR A C 1
ATOM 1678 O O . THR A 1 215 ? -15.714 6.309 9.747 1.00 88.25 215 THR A O 1
ATOM 1681 N N . LEU A 1 216 ? -14.861 7.305 11.572 1.00 87.56 216 LEU A N 1
ATOM 1682 C CA . LEU A 1 216 ? -16.002 6.995 12.443 1.00 87.56 216 LEU A CA 1
ATOM 1683 C C . LEU A 1 216 ? -17.297 7.644 11.940 1.00 87.56 216 LEU A C 1
ATOM 1685 O O . LEU A 1 216 ? -18.344 6.998 11.910 1.00 87.56 216 LEU A O 1
ATOM 1689 N N . GLU A 1 217 ? -17.238 8.905 11.517 1.00 84.69 217 GLU A N 1
ATOM 1690 C CA . GLU A 1 217 ? -18.376 9.620 10.932 1.00 84.69 217 GLU A CA 1
ATOM 1691 C C . GLU A 1 217 ? -18.867 8.956 9.643 1.00 84.69 217 GLU A C 1
ATOM 1693 O O . GLU A 1 217 ? -20.076 8.782 9.468 1.00 84.69 217 GLU A O 1
ATOM 1698 N N . ALA A 1 218 ? -17.950 8.519 8.772 1.00 81.94 218 ALA A N 1
ATOM 1699 C CA . ALA A 1 218 ? -18.291 7.791 7.552 1.00 81.94 218 ALA A CA 1
ATOM 1700 C C . ALA A 1 218 ? -18.992 6.454 7.854 1.00 81.94 218 ALA A C 1
ATOM 1702 O O . ALA A 1 218 ? -20.027 6.156 7.254 1.00 81.94 218 ALA A O 1
ATOM 1703 N N . ILE A 1 219 ? -18.492 5.682 8.828 1.00 82.50 219 ILE A N 1
ATOM 1704 C CA . ILE A 1 219 ? -19.118 4.423 9.271 1.00 82.50 219 ILE A CA 1
ATOM 1705 C C . ILE A 1 219 ? -20.529 4.677 9.820 1.00 82.50 219 ILE A C 1
ATOM 1707 O O . ILE A 1 219 ? -21.483 4.001 9.430 1.00 82.50 219 ILE A O 1
ATOM 1711 N N . ARG A 1 220 ? -20.685 5.663 10.712 1.00 82.88 220 ARG A N 1
ATOM 1712 C CA . ARG A 1 220 ? -21.981 6.005 11.326 1.00 82.88 220 ARG A CA 1
ATOM 1713 C C . ARG A 1 220 ? -22.997 6.476 10.288 1.00 82.88 220 ARG A C 1
ATOM 1715 O O . ARG A 1 220 ? -24.156 6.069 10.339 1.00 82.88 220 ARG A O 1
ATOM 1722 N N . SER A 1 221 ? -22.559 7.289 9.329 1.00 74.94 221 SER A N 1
ATOM 1723 C CA . SER A 1 221 ? -23.413 7.800 8.250 1.00 74.94 221 SER A CA 1
ATOM 1724 C C . SER A 1 221 ? -23.910 6.678 7.338 1.00 74.94 221 SER A C 1
ATOM 1726 O O . SER A 1 221 ? -25.085 6.671 6.973 1.00 74.94 221 SER A O 1
ATOM 1728 N N . ALA A 1 222 ? -23.055 5.692 7.039 1.00 72.69 222 ALA A N 1
ATOM 1729 C CA . ALA A 1 222 ? -23.435 4.512 6.264 1.00 72.69 222 ALA A CA 1
ATOM 1730 C C . ALA A 1 222 ? -24.480 3.639 6.986 1.00 72.69 222 ALA A C 1
ATOM 1732 O O . ALA A 1 222 ? -25.415 3.162 6.348 1.00 72.69 222 ALA A O 1
ATOM 1733 N N . ARG A 1 223 ? -24.373 3.471 8.315 1.00 70.44 223 ARG A N 1
ATOM 1734 C CA . ARG A 1 223 ? -25.351 2.706 9.118 1.00 70.44 223 ARG A CA 1
ATOM 1735 C C . ARG A 1 223 ? -26.707 3.407 9.256 1.00 70.44 223 ARG A C 1
ATOM 1737 O O . ARG A 1 223 ? -27.733 2.746 9.331 1.00 70.44 223 ARG A O 1
ATOM 1744 N N . GLY A 1 224 ? -26.719 4.739 9.311 1.00 61.03 224 GLY A N 1
ATOM 1745 C CA . GLY A 1 224 ? -27.922 5.532 9.586 1.00 61.03 224 GLY A CA 1
ATOM 1746 C C . GLY A 1 224 ? -28.820 5.833 8.381 1.00 61.03 224 GLY A C 1
ATOM 1747 O O . GLY A 1 224 ? -29.770 6.599 8.537 1.00 61.03 224 GLY A O 1
ATOM 1748 N N . GLY A 1 225 ? -28.511 5.325 7.180 1.00 53.56 225 GLY A N 1
ATOM 1749 C CA . GLY A 1 225 ? -29.308 5.550 5.961 1.00 53.56 225 GLY A CA 1
ATOM 1750 C C . GLY A 1 225 ? -29.454 7.021 5.534 1.00 53.56 225 GLY A C 1
ATOM 1751 O O . GLY A 1 225 ? -30.285 7.344 4.684 1.00 53.56 225 GLY A O 1
ATOM 1752 N N . ARG A 1 226 ? -28.682 7.944 6.123 1.00 49.91 226 ARG A N 1
ATOM 1753 C CA . ARG A 1 226 ? -28.820 9.381 5.865 1.00 49.91 226 ARG A CA 1
ATOM 1754 C C . ARG A 1 226 ? -28.198 9.740 4.516 1.00 49.91 226 ARG A C 1
ATOM 1756 O O . ARG A 1 226 ? -27.013 9.525 4.280 1.00 49.91 226 ARG A O 1
ATOM 1763 N N . LYS A 1 227 ? -29.012 10.340 3.638 1.00 45.94 227 LYS A N 1
ATOM 1764 C CA . LYS A 1 227 ? -28.554 11.018 2.418 1.00 45.94 227 LYS A CA 1
ATOM 1765 C C . LYS A 1 227 ? -27.659 12.193 2.807 1.00 45.94 227 LYS A C 1
ATOM 1767 O O . LYS A 1 227 ? -28.137 13.190 3.337 1.00 45.94 227 LYS A O 1
ATOM 1772 N N . GLY A 1 228 ? -26.375 12.045 2.520 1.00 48.75 228 GLY A N 1
ATOM 1773 C CA . GLY A 1 228 ? -25.346 13.042 2.777 1.00 48.75 228 GLY A CA 1
ATOM 1774 C C . GLY A 1 228 ? -24.061 12.338 3.170 1.00 48.75 228 GLY A C 1
ATOM 1775 O O . GLY A 1 228 ? -23.703 12.337 4.343 1.00 48.75 228 GLY A O 1
ATOM 1776 N N . LEU A 1 229 ? -23.397 11.686 2.205 1.00 51.72 229 LEU A N 1
ATOM 1777 C CA . LEU A 1 229 ? -22.012 11.277 2.420 1.00 51.72 229 LEU A CA 1
ATOM 1778 C C . LEU A 1 229 ? -21.232 12.544 2.775 1.00 51.72 229 LEU A C 1
ATOM 1780 O O . LEU A 1 229 ? -21.262 13.505 2.005 1.00 51.72 229 LEU A O 1
ATOM 1784 N N . ALA A 1 230 ? -20.570 12.549 3.933 1.00 52.97 230 ALA A N 1
ATOM 1785 C CA . ALA A 1 230 ? -19.574 13.565 4.239 1.00 52.97 230 ALA A CA 1
ATOM 1786 C C . ALA A 1 230 ? -18.632 13.686 3.034 1.00 52.97 230 ALA A C 1
ATOM 1788 O O . ALA A 1 230 ? -18.248 12.665 2.454 1.00 52.97 230 ALA A O 1
ATOM 1789 N N . ASP A 1 231 ? -18.315 14.914 2.626 1.00 48.62 231 ASP A N 1
ATOM 1790 C CA . ASP A 1 231 ? -17.483 15.144 1.452 1.00 48.62 231 ASP A CA 1
ATOM 1791 C C . ASP A 1 231 ? -16.083 14.597 1.742 1.00 48.62 231 ASP A C 1
ATOM 1793 O O . ASP A 1 231 ? -15.316 15.119 2.556 1.00 48.62 231 ASP A O 1
ATOM 1797 N N . ILE A 1 232 ? -15.799 13.433 1.171 1.00 56.19 232 ILE A N 1
ATOM 1798 C CA . ILE A 1 232 ? -14.577 12.695 1.421 1.00 56.19 232 ILE A CA 1
ATOM 1799 C C . ILE A 1 232 ? -13.599 13.090 0.304 1.00 56.19 232 ILE A C 1
ATOM 1801 O O . ILE A 1 232 ? -13.802 12.707 -0.848 1.00 56.19 232 ILE A O 1
ATOM 1805 N N . PRO A 1 233 ? -12.491 13.789 0.619 1.00 55.34 233 PRO A N 1
ATOM 1806 C CA . PRO A 1 233 ? -11.615 14.393 -0.392 1.00 55.34 233 PRO A CA 1
ATOM 1807 C C . PRO A 1 233 ? -10.874 13.381 -1.282 1.00 55.34 233 PRO A C 1
ATOM 1809 O O . PRO A 1 233 ? -10.263 13.753 -2.283 1.00 55.34 233 PRO A O 1
ATOM 1812 N N . ARG A 1 234 ? -10.892 12.089 -0.934 1.00 64.44 234 ARG A N 1
ATOM 1813 C CA . ARG A 1 234 ? -10.257 11.011 -1.699 1.00 64.44 234 ARG A CA 1
ATOM 1814 C C . ARG A 1 234 ? -11.101 9.743 -1.602 1.00 64.44 234 ARG A C 1
ATOM 1816 O O . ARG A 1 234 ? -11.437 9.362 -0.484 1.00 64.44 234 ARG A O 1
ATOM 1823 N N . PRO A 1 235 ? -11.390 9.044 -2.718 1.00 74.31 235 PRO A N 1
ATOM 1824 C CA . PRO A 1 235 ? -12.144 7.795 -2.677 1.00 74.31 235 PRO A CA 1
ATOM 1825 C C . PRO A 1 235 ? -11.522 6.818 -1.680 1.00 74.31 235 PRO A C 1
ATOM 1827 O O . PRO A 1 235 ? -10.332 6.492 -1.801 1.00 74.31 235 PRO A O 1
ATOM 1830 N N . ARG A 1 236 ? -12.319 6.377 -0.706 1.00 79.69 236 ARG A N 1
ATOM 1831 C CA . ARG A 1 236 ? -11.897 5.452 0.343 1.00 79.69 236 ARG A CA 1
ATOM 1832 C C . ARG A 1 236 ? -12.861 4.276 0.457 1.00 79.69 236 ARG A C 1
ATOM 1834 O O . ARG A 1 236 ? -14.058 4.447 0.242 1.00 79.69 236 ARG A O 1
ATOM 1841 N N . ILE A 1 237 ? -12.332 3.106 0.795 1.00 85.69 237 ILE A N 1
ATOM 1842 C CA . ILE A 1 237 ? -13.100 1.901 1.127 1.00 85.69 237 ILE A CA 1
ATOM 1843 C C . 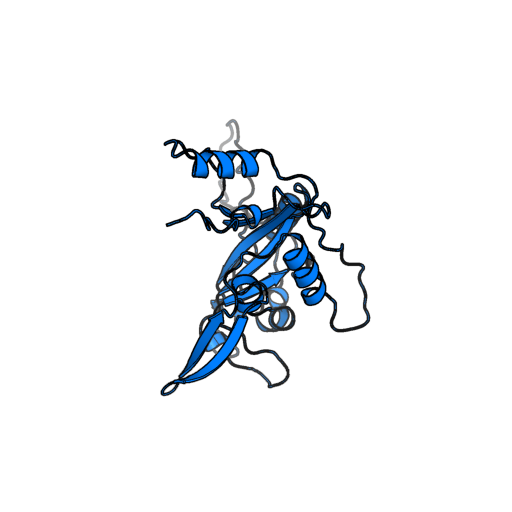ILE A 1 237 ? -12.826 1.588 2.593 1.00 85.69 237 ILE A C 1
ATOM 1845 O O . ILE A 1 237 ? -11.663 1.545 2.988 1.00 85.69 237 ILE A O 1
ATOM 1849 N N . ILE A 1 238 ? -13.879 1.393 3.386 1.00 87.56 238 ILE A N 1
ATOM 1850 C CA . ILE A 1 238 ? -13.767 1.099 4.817 1.00 87.56 238 ILE A CA 1
ATOM 1851 C C . ILE A 1 238 ? -14.209 -0.346 5.058 1.00 87.56 238 ILE A C 1
ATOM 1853 O O . ILE A 1 238 ? -15.364 -0.695 4.822 1.00 87.56 238 ILE A O 1
ATOM 1857 N N . PHE A 1 239 ? -13.287 -1.166 5.549 1.00 87.50 239 PHE A N 1
ATOM 1858 C CA . PHE A 1 239 ? -13.507 -2.536 5.991 1.00 87.50 239 PHE A CA 1
ATOM 1859 C C . PHE A 1 239 ? -13.672 -2.527 7.509 1.00 87.50 239 PHE A C 1
ATOM 1861 O O . PHE A 1 239 ? -12.714 -2.284 8.241 1.00 87.50 239 PHE A O 1
ATOM 1868 N N . ASN A 1 240 ? -14.893 -2.760 7.989 1.00 87.38 240 ASN A N 1
ATOM 1869 C CA . ASN A 1 240 ? -15.191 -2.768 9.418 1.00 87.38 240 ASN A CA 1
ATOM 1870 C C . ASN A 1 240 ? -15.416 -4.207 9.909 1.00 87.38 240 ASN A C 1
ATOM 1872 O O . ASN A 1 240 ? -16.479 -4.778 9.668 1.00 87.38 240 ASN A O 1
ATOM 1876 N N . SER A 1 241 ? -14.441 -4.784 10.617 1.00 84.81 241 SER A N 1
ATOM 1877 C CA . SER A 1 241 ? -14.539 -6.157 11.138 1.00 84.81 241 SER A CA 1
ATOM 1878 C C . SER A 1 241 ? -15.431 -6.275 12.377 1.00 84.81 241 SER A C 1
ATOM 1880 O O . SER A 1 241 ? -15.918 -7.359 12.683 1.00 84.81 241 SER A O 1
ATOM 1882 N N . SER A 1 242 ? -15.741 -5.159 13.048 1.00 74.88 242 SER A N 1
ATOM 1883 C CA . SER A 1 242 ? -16.654 -5.139 14.203 1.00 74.88 242 SER A CA 1
ATOM 1884 C C . SER A 1 242 ? -18.137 -5.315 13.832 1.00 74.88 242 SER A C 1
ATOM 1886 O O . SER A 1 242 ? -18.975 -5.463 14.721 1.00 74.88 242 SER A O 1
ATOM 1888 N N . GLY A 1 243 ? -18.462 -5.287 12.532 1.00 59.66 243 GLY A N 1
ATOM 1889 C CA . GLY A 1 243 ? -19.811 -5.491 11.993 1.00 59.66 243 GLY A CA 1
ATOM 1890 C C . GLY A 1 243 ? -20.167 -6.945 11.663 1.00 59.66 243 GLY A C 1
ATOM 1891 O O . GLY A 1 243 ? -21.275 -7.183 11.203 1.00 59.66 243 GLY A O 1
ATOM 1892 N N . LEU A 1 244 ? -19.264 -7.908 11.887 1.00 51.56 244 LEU A N 1
ATOM 1893 C CA . LEU A 1 244 ? -19.508 -9.345 11.677 1.00 51.56 244 LEU A CA 1
ATOM 1894 C C . LEU A 1 244 ? -20.196 -10.025 12.875 1.00 51.56 244 LEU A C 1
ATOM 1896 O O . LEU A 1 244 ? -20.107 -11.244 13.026 1.00 51.56 244 LEU A O 1
ATOM 1900 N N . GLU A 1 245 ? -20.899 -9.270 13.726 1.00 41.50 245 GLU A N 1
ATOM 1901 C CA . GLU A 1 245 ? -21.937 -9.891 14.548 1.00 41.50 245 GLU A CA 1
ATOM 1902 C C . GLU A 1 245 ? -22.976 -10.450 13.579 1.00 41.50 245 GLU A C 1
ATOM 1904 O O . GLU A 1 245 ? -23.794 -9.722 13.024 1.00 41.50 245 GLU A O 1
ATOM 1909 N N . PHE A 1 246 ? -22.871 -11.756 13.326 1.00 37.22 246 PHE A N 1
ATOM 1910 C CA . PHE A 1 246 ? -23.945 -12.558 12.782 1.00 37.22 246 PHE A CA 1
ATOM 1911 C C . PHE A 1 246 ? -25.223 -12.131 13.501 1.00 37.22 246 PHE A C 1
ATOM 1913 O O . PHE A 1 246 ? -25.379 -12.385 14.698 1.00 37.22 246 PHE A O 1
ATOM 1920 N N . GLU A 1 247 ? -26.152 -11.522 12.769 1.00 32.59 247 GLU A N 1
ATOM 1921 C CA . GLU A 1 247 ? -27.568 -11.584 13.100 1.00 32.59 247 GLU A CA 1
ATOM 1922 C C . GLU A 1 247 ? -27.987 -13.064 13.032 1.00 32.59 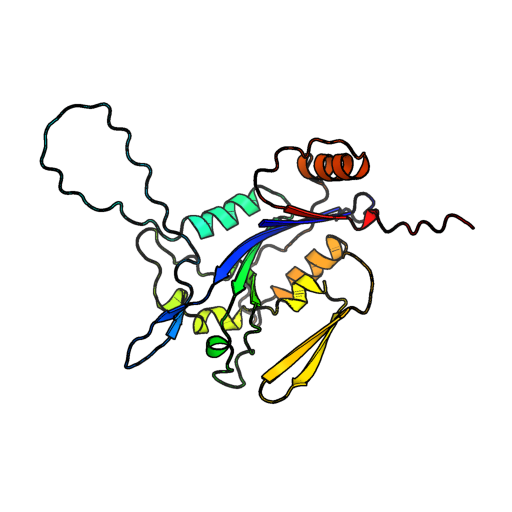247 GLU A C 1
ATOM 1924 O O . GLU A 1 247 ? -28.683 -13.519 12.135 1.00 32.59 247 GLU A O 1
ATOM 1929 N N . HIS A 1 248 ? -27.551 -13.864 14.004 1.00 30.69 248 HIS A N 1
ATOM 1930 C CA . HIS A 1 248 ? -28.316 -14.996 14.500 1.00 30.69 248 HIS A CA 1
ATOM 1931 C C . HIS A 1 248 ? -29.360 -14.439 15.469 1.00 30.69 248 HIS A C 1
ATOM 1933 O O . HIS A 1 248 ? -29.379 -14.716 16.665 1.00 30.69 248 HIS A O 1
ATOM 1939 N N . LEU A 1 249 ? -30.246 -13.611 14.921 1.00 31.61 249 LEU A N 1
ATOM 1940 C CA . LEU A 1 249 ? -31.535 -13.322 15.513 1.00 31.61 249 LEU A CA 1
ATOM 1941 C C . LEU A 1 249 ? -32.567 -14.113 14.717 1.00 31.61 249 LEU A C 1
ATOM 1943 O O . LEU A 1 249 ? -33.025 -13.686 13.669 1.00 31.61 249 LEU A O 1
ATOM 1947 N N . ARG A 1 250 ? -32.861 -15.300 15.255 1.00 32.97 250 ARG A N 1
ATOM 1948 C CA . ARG A 1 250 ? -34.171 -15.963 15.266 1.00 32.97 250 ARG A CA 1
ATOM 1949 C C . ARG A 1 250 ? -35.065 -15.766 14.030 1.00 32.97 250 ARG A C 1
ATOM 1951 O O . ARG A 1 250 ? -35.749 -14.753 13.914 1.00 32.97 250 ARG A O 1
ATOM 1958 N N . SER A 1 251 ? -35.266 -16.861 13.305 1.00 34.50 251 SER A N 1
ATOM 1959 C CA . SER A 1 251 ? -36.603 -17.461 13.165 1.00 34.50 251 SER A CA 1
ATOM 1960 C C . SER A 1 251 ? -36.464 -18.967 13.035 1.00 34.50 251 SER A C 1
ATOM 1962 O O . SER A 1 251 ? -35.774 -19.378 12.075 1.00 34.50 251 SER A O 1
#

Organism: NCBI:txid2267833

pLDDT: mean 72.09, std 16.99, range [30.69, 95.88]

Secondary structure (DSSP, 8-state):
-EEEEE-TT-SSS--EEEEEEEEEEEEEE--SS--EEEETTSSPPBPPP-------------------B-SHHHHHHHHHHHTSTTEEEEEEEE--GGGTS-SSTTS----SEEEEEGGGS-TT-BTTB--HHHHBHHHHGGG-EETHHHHSTT-EEEEEEEETTEEEEEEEE----PPPHHHHHHHHHHHHS-SSS----PPP---BSSPPHHHHHHHHHHHTT-S-----SS-EEEEEGGG--------

Radius of gyration: 22.02 Å; chains: 1; bounding box: 58×70×55 Å